Protein AF-A0A965G9Y6-F1 (afdb_monomer)

Foldseek 3Di:
DLQFFFDADVQGPPDDDPPPPWADFDKDAAPDDPPDPPPRIDTPDDDPGDHDLSRLCNRGVRQWFKKKFKAALLLVQVLCLLQPQCVVVPLRSNDDDDQKAWEAEPVAHRPRCRTPFIAGPVRHGRDSDRVHMDMDIDTQCLCCCHSNSVRNPHPVRMDTDGGPSVVVVVVLVVCPPPHHDDDDDDNSYHYHD

Solvent-accessible surface area (backbone atoms only — not comparable to full-atom values): 11366 Å² total; per-residue (Å²): 120,72,72,73,59,79,69,48,50,87,65,25,76,88,54,80,69,90,66,78,85,58,48,69,82,45,78,43,85,47,74,95,54,85,80,53,100,62,50,56,47,41,75,77,59,80,75,84,62,64,77,51,72,64,23,47,42,55,18,43,72,69,73,46,26,29,22,37,30,68,37,30,29,36,37,52,54,51,47,50,29,52,18,60,44,43,58,95,70,67,56,59,37,64,73,86,80,75,79,39,29,39,31,34,34,67,78,43,56,64,77,67,67,21,55,76,46,46,21,34,75,90,62,52,70,58,54,84,31,80,90,45,74,44,82,44,78,53,40,43,45,40,29,62,26,42,66,68,31,58,71,47,66,30,61,93,63,41,50,74,60,60,44,37,45,57,55,51,52,53,48,51,56,60,62,34,72,89,44,81,73,81,87,77,89,83,69,44,67,40,82,44,113

Nearest PDB structures (foldseek):
  2z1a-assembly1_A  TM=8.058E-01  e=2.641E-12  Thermus thermophilus HB8
  6xue-assembly1_A  TM=8.780E-01  e=6.352E-11  Homo sapiens
  6s7f-assembly1_A  TM=8.818E-01  e=8.730E-11  Homo sapiens
  6ye2-assembly1_A  TM=8.842E-01  e=2.415E-10  Homo sapiens
  6tw0-assembly1_A  TM=8.535E-01  e=1.126E-10  Homo sapiens

Structure (mmCIF, N/CA/C/O backbone):
data_AF-A0A965G9Y6-F1
#
_entry.id   AF-A0A965G9Y6-F1
#
loop_
_atom_site.group_PDB
_atom_site.id
_atom_site.type_symbol
_atom_site.label_atom_id
_atom_site.label_alt_id
_atom_site.label_comp_id
_atom_site.label_asym_id
_atom_site.label_entity_id
_atom_site.label_seq_id
_atom_site.pdbx_PDB_ins_code
_atom_site.Cartn_x
_atom_site.Cartn_y
_atom_site.Cartn_z
_atom_site.occupancy
_atom_site.B_iso_or_equiv
_atom_site.auth_seq_id
_atom_site.auth_comp_id
_atom_site.auth_asym_id
_atom_site.auth_atom_id
_atom_site.pdbx_PDB_model_num
ATOM 1 N N . THR A 1 1 ? -4.275 15.755 -2.686 1.00 50.19 1 THR A N 1
ATOM 2 C CA . THR A 1 1 ? -3.348 15.476 -3.800 1.00 50.19 1 THR A CA 1
ATOM 3 C C . THR A 1 1 ? -2.815 14.074 -3.611 1.00 50.19 1 THR A C 1
ATOM 5 O O . THR A 1 1 ? -2.142 13.847 -2.618 1.00 50.19 1 THR A O 1
ATOM 8 N N . ASN A 1 2 ? -3.138 13.138 -4.512 1.00 61.91 2 ASN A N 1
ATOM 9 C CA . ASN A 1 2 ? -2.468 11.833 -4.539 1.00 61.91 2 ASN A CA 1
ATOM 10 C C . ASN A 1 2 ? -1.032 12.101 -4.984 1.00 61.91 2 ASN A C 1
ATOM 12 O O . ASN A 1 2 ? -0.830 12.495 -6.137 1.00 61.91 2 ASN A O 1
ATOM 16 N N . GLY A 1 3 ? -0.069 11.975 -4.070 1.00 64.81 3 GLY A N 1
ATOM 17 C CA . GLY A 1 3 ? 1.328 12.396 -4.250 1.00 64.81 3 GLY A CA 1
ATOM 18 C C . GLY A 1 3 ? 2.362 11.286 -4.068 1.00 64.81 3 GLY A C 1
ATOM 19 O O . GLY A 1 3 ? 3.488 11.463 -4.504 1.00 64.81 3 GLY A O 1
ATOM 20 N N . GLY A 1 4 ? 1.987 10.134 -3.502 1.00 70.31 4 GLY A N 1
ATOM 21 C CA . GLY A 1 4 ? 2.936 9.045 -3.245 1.00 70.31 4 GLY A CA 1
ATOM 22 C C . GLY A 1 4 ? 2.454 7.643 -3.599 1.00 70.31 4 GLY A C 1
ATOM 23 O O . GLY A 1 4 ? 3.152 6.678 -3.298 1.00 70.31 4 GLY A O 1
ATOM 24 N N . GLY A 1 5 ? 1.289 7.522 -4.241 1.00 77.62 5 GLY A N 1
ATOM 25 C CA . GLY A 1 5 ? 0.756 6.244 -4.707 1.00 77.62 5 GLY A CA 1
ATOM 26 C C . GLY A 1 5 ? 1.286 5.800 -6.075 1.00 77.62 5 GLY A C 1
ATOM 27 O O . GLY A 1 5 ? 1.839 6.592 -6.841 1.00 77.62 5 GLY A O 1
ATOM 28 N N . ILE A 1 6 ? 1.038 4.528 -6.387 1.00 84.50 6 ILE A N 1
ATOM 29 C CA . ILE A 1 6 ? 1.276 3.865 -7.681 1.00 84.50 6 ILE A CA 1
ATOM 30 C C . ILE A 1 6 ? 0.569 4.628 -8.818 1.00 84.50 6 ILE A C 1
ATOM 32 O O . ILE A 1 6 ? -0.601 4.993 -8.673 1.00 84.50 6 ILE A O 1
ATOM 36 N N . ARG A 1 7 ? 1.258 4.870 -9.947 1.00 85.75 7 ARG A N 1
ATOM 37 C CA . ARG A 1 7 ? 0.711 5.660 -11.080 1.00 85.75 7 ARG A CA 1
ATOM 38 C C . ARG A 1 7 ? 0.403 4.897 -12.342 1.00 85.75 7 ARG A C 1
ATOM 40 O O . ARG A 1 7 ? -0.352 5.399 -13.171 1.00 85.75 7 ARG A O 1
ATOM 47 N N . ASP A 1 8 ? 0.939 3.700 -12.463 1.00 86.38 8 ASP A N 1
ATOM 48 C CA . ASP A 1 8 ? 0.731 2.867 -13.631 1.00 86.38 8 ASP A CA 1
ATOM 49 C C . ASP A 1 8 ? 0.682 1.394 -13.216 1.00 86.38 8 ASP A C 1
ATOM 51 O O . ASP A 1 8 ? 0.937 1.035 -12.064 1.00 86.38 8 ASP A O 1
ATOM 55 N N . MET A 1 9 ? 0.321 0.546 -14.166 1.00 84.69 9 MET A N 1
ATOM 56 C CA . MET A 1 9 ? 0.442 -0.899 -14.068 1.00 84.69 9 MET A CA 1
ATOM 57 C C . MET A 1 9 ? 1.911 -1.325 -14.159 1.00 84.69 9 MET A C 1
ATOM 59 O O . MET A 1 9 ? 2.775 -0.535 -14.519 1.00 84.69 9 MET A O 1
ATOM 63 N N . LEU A 1 10 ? 2.206 -2.588 -13.861 1.00 86.69 10 LEU A N 1
ATOM 64 C CA . LEU A 1 10 ? 3.545 -3.151 -14.027 1.00 86.69 10 LEU A CA 1
ATOM 65 C C . LEU A 1 10 ? 3.465 -4.419 -14.897 1.00 86.69 10 LEU A C 1
ATOM 67 O O . LEU A 1 10 ? 2.788 -5.364 -14.485 1.00 86.69 10 LEU A O 1
ATOM 71 N N . PRO A 1 11 ? 4.130 -4.489 -16.072 1.00 90.50 11 PRO A N 1
ATOM 72 C CA . PRO A 1 11 ? 4.870 -3.420 -16.765 1.00 90.50 11 PRO A CA 1
ATOM 73 C C . PRO A 1 11 ? 4.030 -2.168 -17.082 1.00 90.50 11 PRO A C 1
ATOM 75 O O . PRO A 1 11 ? 2.818 -2.273 -17.266 1.00 90.50 11 PRO A O 1
ATOM 78 N N . ALA A 1 12 ? 4.670 -0.996 -17.164 1.00 91.06 12 ALA A N 1
ATOM 79 C CA . ALA A 1 12 ? 3.989 0.294 -17.287 1.00 91.06 12 ALA A CA 1
ATOM 80 C C . ALA A 1 12 ? 3.255 0.435 -18.620 1.00 91.06 12 ALA A C 1
ATOM 82 O O . ALA A 1 12 ? 3.827 0.254 -19.695 1.00 91.06 12 ALA A O 1
ATOM 83 N N . LYS A 1 13 ? 1.967 0.779 -18.562 1.00 88.12 13 LYS A N 1
ATOM 84 C CA . LYS A 1 13 ? 1.139 0.958 -19.756 1.00 88.12 13 LYS A CA 1
ATOM 85 C C . LYS A 1 13 ? 1.542 2.210 -20.534 1.00 88.12 13 LYS A C 1
ATOM 87 O O . LYS A 1 13 ? 1.456 2.216 -21.758 1.00 88.12 13 LYS A O 1
ATOM 92 N N . THR A 1 14 ? 1.928 3.272 -19.833 1.00 89.44 14 THR A N 1
ATOM 93 C CA . THR A 1 14 ? 2.241 4.580 -20.426 1.00 89.44 14 THR A CA 1
ATOM 94 C C . THR A 1 14 ? 3.707 4.729 -20.826 1.00 89.44 14 THR A C 1
ATOM 96 O O . THR A 1 14 ? 4.056 5.681 -21.522 1.00 89.44 14 THR A O 1
ATOM 99 N N . PHE A 1 15 ? 4.559 3.772 -20.447 1.00 92.12 15 PHE A N 1
ATOM 100 C CA . PHE A 1 15 ? 5.961 3.743 -20.840 1.00 92.12 15 PHE A CA 1
ATOM 101 C C . PHE A 1 15 ? 6.158 3.012 -22.173 1.00 92.12 15 PHE A C 1
ATOM 103 O O . PHE A 1 15 ? 5.733 1.864 -22.337 1.00 92.12 15 PHE A O 1
ATOM 110 N N . VAL A 1 16 ? 6.862 3.659 -23.105 1.00 91.19 16 VAL A N 1
ATOM 111 C CA . VAL A 1 16 ? 7.236 3.079 -24.401 1.00 91.19 16 VAL A CA 1
ATOM 112 C C . VAL A 1 16 ? 8.746 2.805 -24.407 1.00 91.19 16 VAL A C 1
ATOM 114 O O . VAL A 1 16 ? 9.532 3.752 -24.466 1.00 91.19 16 VAL A O 1
ATOM 117 N N . PRO A 1 17 ? 9.179 1.533 -24.336 1.00 90.94 17 PRO A N 1
ATOM 118 C CA . PRO A 1 17 ? 10.592 1.182 -24.416 1.00 90.94 17 PRO A CA 1
ATOM 119 C C . PRO A 1 17 ? 11.136 1.456 -25.824 1.00 90.94 17 PRO A C 1
ATOM 121 O O . PRO A 1 17 ? 10.454 1.235 -26.822 1.00 90.94 17 PRO A O 1
ATOM 124 N N . THR A 1 18 ? 12.397 1.877 -25.916 1.00 92.44 18 THR A N 1
ATOM 125 C CA . THR A 1 18 ? 13.079 2.083 -27.207 1.00 92.44 18 THR A CA 1
ATOM 126 C C . THR A 1 18 ? 13.342 0.771 -27.944 1.00 92.44 18 THR A C 1
ATOM 128 O O . THR A 1 18 ? 13.309 0.729 -29.172 1.00 92.44 18 THR A O 1
ATOM 131 N N . ASN A 1 19 ? 13.579 -0.318 -27.208 1.00 91.31 19 ASN A N 1
ATOM 132 C CA . ASN A 1 19 ? 13.685 -1.654 -27.780 1.00 91.31 19 ASN A CA 1
ATOM 133 C C . ASN A 1 19 ? 12.283 -2.236 -28.022 1.00 91.31 19 ASN A C 1
ATOM 135 O O . ASN A 1 19 ? 11.657 -2.765 -27.104 1.00 91.31 19 ASN A O 1
ATOM 139 N N . ALA A 1 20 ? 11.817 -2.163 -29.268 1.00 87.62 20 ALA A N 1
ATOM 140 C CA . ALA A 1 20 ? 10.513 -2.681 -29.680 1.00 87.62 20 ALA A CA 1
ATOM 141 C C . ALA A 1 20 ? 10.427 -4.221 -29.708 1.00 87.62 20 ALA A C 1
ATOM 143 O O . ALA A 1 20 ? 9.332 -4.764 -29.822 1.00 87.62 20 ALA A O 1
ATOM 144 N N . SER A 1 21 ? 11.553 -4.932 -29.589 1.00 91.06 21 SER A N 1
ATOM 145 C CA . SER A 1 21 ? 11.595 -6.399 -29.633 1.00 91.06 21 SER A CA 1
ATOM 146 C C . SER A 1 21 ? 11.260 -7.062 -28.293 1.00 91.06 21 SER A C 1
ATOM 148 O O . SER A 1 21 ? 11.224 -8.290 -28.216 1.00 91.06 21 SER A O 1
ATOM 150 N N . ILE A 1 22 ? 11.059 -6.289 -27.221 1.00 91.69 22 ILE A N 1
ATOM 151 C CA . ILE A 1 22 ? 10.747 -6.851 -25.903 1.00 91.69 22 ILE A CA 1
ATOM 152 C C . ILE A 1 22 ? 9.275 -7.268 -25.803 1.00 91.69 22 ILE A C 1
ATOM 154 O O . ILE A 1 22 ? 8.390 -6.620 -26.359 1.00 91.69 22 ILE A O 1
ATOM 158 N N . VAL A 1 23 ? 8.995 -8.334 -25.049 1.00 91.19 23 VAL A N 1
ATOM 159 C CA . VAL A 1 23 ? 7.626 -8.843 -24.880 1.00 91.19 23 VAL A CA 1
ATOM 160 C C . VAL A 1 23 ? 6.871 -7.959 -23.888 1.00 91.19 23 VAL A C 1
ATOM 162 O O . VAL A 1 23 ? 7.283 -7.810 -22.735 1.00 91.19 23 VAL A O 1
ATOM 165 N N . ARG A 1 24 ? 5.750 -7.374 -24.324 1.00 89.94 24 ARG A N 1
ATOM 166 C CA . ARG A 1 24 ? 4.945 -6.416 -23.549 1.00 89.94 24 ARG A CA 1
ATOM 167 C C . ARG A 1 24 ? 3.505 -6.897 -23.355 1.00 89.94 24 ARG A C 1
ATOM 169 O O . ARG A 1 24 ? 2.994 -7.620 -24.209 1.00 89.94 24 ARG A O 1
ATOM 176 N N . PRO A 1 25 ? 2.822 -6.471 -22.277 1.00 88.19 25 PRO A N 1
ATOM 177 C CA . PRO A 1 25 ? 1.399 -6.728 -22.120 1.00 88.19 25 PRO A CA 1
ATOM 178 C C . PRO A 1 25 ? 0.577 -5.932 -23.138 1.00 88.19 25 PRO A C 1
ATOM 180 O O . PRO A 1 25 ? 0.823 -4.745 -23.357 1.00 88.19 25 PRO A O 1
ATOM 183 N N . SER A 1 26 ? -0.460 -6.564 -23.686 1.00 85.38 26 SER A N 1
ATOM 184 C CA . SER A 1 26 ? -1.557 -5.860 -24.350 1.00 85.38 26 SER A CA 1
ATOM 185 C C . SER A 1 26 ? -2.604 -5.449 -23.310 1.00 85.38 26 SER A C 1
ATOM 187 O O . SER A 1 26 ? -3.133 -6.296 -22.585 1.00 85.38 26 SER A O 1
ATOM 189 N N . TRP A 1 27 ? -2.907 -4.151 -23.230 1.00 79.38 27 TRP A N 1
ATOM 190 C CA . TRP A 1 27 ? -3.835 -3.578 -22.249 1.00 79.38 27 TRP A CA 1
ATOM 191 C C . TRP A 1 27 ? -5.180 -3.223 -22.886 1.00 79.38 27 TRP A C 1
ATOM 193 O O . TRP A 1 27 ? -5.229 -2.457 -23.845 1.00 79.38 27 TRP A O 1
ATOM 203 N N . SER A 1 28 ? -6.281 -3.695 -22.296 1.00 74.00 28 SER A N 1
ATOM 204 C CA . SER A 1 28 ? -7.644 -3.250 -22.626 1.00 74.00 28 SER A CA 1
ATOM 205 C C . SER A 1 28 ? -8.246 -2.423 -21.487 1.00 74.00 28 SER A C 1
ATOM 207 O O . SER A 1 28 ? -8.009 -2.735 -20.314 1.00 74.00 28 SER A O 1
ATOM 209 N N . SER A 1 29 ? -9.060 -1.411 -21.808 1.00 66.00 29 SER A N 1
ATOM 210 C CA . SER A 1 29 ? -9.884 -0.706 -20.815 1.00 66.00 29 SER A CA 1
ATOM 211 C C . SER A 1 29 ? -10.939 -1.645 -20.235 1.00 66.00 29 SER A C 1
ATOM 213 O O . SER A 1 29 ? -11.721 -2.215 -20.996 1.00 66.00 29 SER A O 1
ATOM 215 N N . LEU A 1 30 ? -10.991 -1.786 -18.908 1.00 58.91 30 LEU A N 1
ATOM 216 C CA . LEU A 1 30 ? -12.152 -2.370 -18.239 1.00 58.91 30 LEU A CA 1
ATOM 217 C C . LEU A 1 30 ? -13.217 -1.290 -18.024 1.00 58.91 30 LEU A C 1
ATOM 219 O O . LEU A 1 30 ? -12.910 -0.122 -17.786 1.00 58.91 30 LEU A O 1
ATOM 223 N N . GLN A 1 31 ? -14.482 -1.692 -18.107 1.00 47.47 31 GLN A N 1
ATOM 224 C CA . GLN A 1 31 ? -15.618 -0.827 -17.811 1.00 47.47 31 GLN A CA 1
ATOM 225 C C . GLN A 1 31 ? -15.682 -0.487 -16.310 1.00 47.47 31 GLN A C 1
ATOM 227 O O . GLN A 1 31 ? -15.226 -1.258 -15.468 1.00 47.47 31 GLN A O 1
ATOM 232 N N . SER A 1 32 ? -16.237 0.690 -16.003 1.00 43.22 32 SER A N 1
ATOM 233 C CA . SER A 1 32 ? -16.268 1.350 -14.689 1.00 43.22 32 SER A CA 1
ATOM 234 C C . SER A 1 32 ? -16.501 0.416 -13.489 1.00 43.22 32 SER A C 1
ATOM 236 O O . SER A 1 32 ? -17.610 -0.069 -13.277 1.00 43.22 32 SER A O 1
ATOM 238 N N . GLY A 1 33 ? -15.471 0.251 -12.650 1.00 52.59 33 GLY A N 1
ATOM 239 C CA . GLY A 1 33 ? -15.582 -0.325 -11.308 1.00 52.59 33 GLY A CA 1
ATOM 240 C C . GLY A 1 33 ? -14.298 -0.999 -10.808 1.00 52.59 33 GLY A C 1
ATOM 241 O O . GLY A 1 33 ? -13.617 -1.700 -11.547 1.00 52.59 33 GLY A O 1
ATOM 242 N N . TYR A 1 34 ? -13.992 -0.841 -9.515 1.00 51.59 34 TYR A N 1
ATOM 243 C CA . TYR A 1 34 ? -13.078 -1.727 -8.776 1.00 51.59 34 TYR A CA 1
ATOM 244 C C . TYR A 1 34 ? -13.798 -3.064 -8.519 1.00 51.59 34 TYR A C 1
ATOM 246 O O . TYR A 1 34 ? -14.269 -3.331 -7.413 1.00 51.59 34 TYR A O 1
ATOM 254 N N . THR A 1 35 ? -14.005 -3.859 -9.568 1.00 46.25 35 THR A N 1
ATOM 255 C CA . THR A 1 35 ? -14.696 -5.163 -9.489 1.00 46.25 35 THR A CA 1
ATOM 256 C C . THR A 1 35 ? -13.723 -6.337 -9.436 1.00 46.25 35 THR A C 1
ATOM 258 O O . THR A 1 35 ? -14.120 -7.457 -9.140 1.00 46.25 35 THR A O 1
ATOM 261 N N . THR A 1 36 ? -12.435 -6.084 -9.672 1.00 44.56 36 THR A N 1
ATOM 262 C CA . THR A 1 36 ? -11.353 -7.064 -9.565 1.00 44.56 36 THR A CA 1
ATOM 263 C C . THR A 1 36 ? -10.106 -6.390 -8.999 1.00 44.56 36 THR A C 1
ATOM 265 O O . THR A 1 36 ? -9.920 -5.177 -9.110 1.00 44.56 36 THR A O 1
ATOM 268 N N . SER A 1 37 ? -9.219 -7.184 -8.413 1.00 50.09 37 SER A N 1
ATOM 269 C CA . SER A 1 37 ? -7.896 -6.781 -7.922 1.00 50.09 37 SER A CA 1
ATOM 270 C C . SER A 1 37 ? -6.967 -6.165 -8.985 1.00 50.09 37 SER A C 1
ATOM 272 O O . SER A 1 37 ? -5.875 -5.723 -8.646 1.00 50.09 37 SER A O 1
ATOM 274 N N . SER A 1 38 ? -7.379 -6.124 -10.256 1.00 50.56 38 SER A N 1
ATOM 275 C CA . SER A 1 38 ? -6.629 -5.561 -11.389 1.00 50.56 38 SER A CA 1
ATOM 276 C C . SER A 1 38 ? -6.897 -4.072 -11.678 1.00 50.56 38 SER A C 1
ATOM 278 O O . SER A 1 38 ? -6.238 -3.494 -12.538 1.00 50.56 38 SER A O 1
ATOM 280 N N . GLY A 1 39 ? -7.817 -3.410 -10.963 1.00 59.88 39 GLY A N 1
ATOM 281 C CA . GLY A 1 39 ? -8.142 -1.996 -11.219 1.00 59.88 39 GLY A CA 1
ATOM 282 C C . GLY A 1 39 ? -8.841 -1.772 -12.577 1.00 59.88 39 GLY A C 1
ATOM 283 O O . GLY A 1 39 ? -9.373 -2.720 -13.150 1.00 59.88 39 GLY A O 1
ATOM 284 N N . PRO A 1 40 ? -8.878 -0.534 -13.116 1.00 62.00 40 PRO A N 1
ATOM 285 C CA . PRO A 1 40 ? -9.620 -0.206 -14.345 1.00 62.00 40 PRO A CA 1
ATOM 286 C C . PRO A 1 40 ? -8.987 -0.745 -15.644 1.00 62.00 40 PRO A C 1
ATOM 288 O O . PRO A 1 40 ? -9.492 -0.479 -16.735 1.00 62.00 40 PRO A O 1
ATOM 291 N N . TRP A 1 41 ? -7.882 -1.492 -15.564 1.00 64.25 41 TRP A N 1
ATOM 292 C CA . TRP A 1 41 ? -7.165 -2.018 -16.726 1.00 64.25 41 TRP A CA 1
ATOM 293 C C . TRP A 1 41 ? -6.975 -3.530 -16.604 1.00 64.25 41 TRP A C 1
ATOM 295 O O . TRP A 1 41 ? -6.609 -4.035 -15.547 1.00 64.25 41 TRP A O 1
ATOM 305 N N . LYS A 1 42 ? -7.204 -4.257 -17.705 1.00 73.19 42 LYS A N 1
ATOM 306 C CA . LYS A 1 42 ? -6.992 -5.711 -17.792 1.00 73.19 42 LYS A CA 1
ATOM 307 C C . LYS A 1 42 ? -5.919 -6.030 -18.820 1.00 73.19 42 LYS A C 1
ATOM 309 O O . LYS A 1 42 ? -5.963 -5.519 -19.940 1.00 73.19 42 LYS A O 1
ATOM 314 N N . VAL A 1 43 ? -5.002 -6.921 -18.448 1.00 76.19 43 VAL A N 1
ATOM 315 C CA . VAL A 1 43 ? -4.064 -7.549 -19.384 1.00 76.19 43 VAL A CA 1
ATOM 316 C C . VAL A 1 43 ? -4.817 -8.581 -20.232 1.00 76.19 43 VAL A C 1
ATOM 318 O O . VAL A 1 43 ? -5.569 -9.406 -19.699 1.00 76.19 43 VAL A O 1
ATOM 321 N N . THR A 1 44 ? -4.641 -8.535 -21.553 1.00 75.62 44 THR A N 1
ATOM 322 C CA . THR A 1 44 ? -5.295 -9.457 -22.502 1.00 75.62 44 THR A CA 1
ATOM 323 C C . THR A 1 44 ? -4.369 -10.514 -23.092 1.00 75.62 44 THR A C 1
ATOM 325 O O . THR A 1 44 ? -4.856 -11.443 -23.727 1.00 75.62 44 THR A O 1
ATOM 328 N N . SER A 1 45 ? -3.061 -10.412 -22.865 1.00 79.94 45 SER A N 1
ATOM 329 C CA . SER A 1 45 ? -2.068 -11.424 -23.240 1.00 79.94 45 SER A CA 1
ATOM 330 C C . SER A 1 45 ? -1.528 -12.165 -22.006 1.00 79.94 45 SER A C 1
ATOM 332 O O . SER A 1 45 ? -1.747 -11.742 -20.867 1.00 79.94 45 SER A O 1
ATOM 334 N N . SER A 1 46 ? -0.799 -13.262 -22.205 1.00 77.38 46 SER A N 1
ATOM 335 C CA . SER A 1 46 ? -0.027 -13.937 -21.150 1.00 77.38 46 SER A CA 1
ATOM 336 C C . SER A 1 46 ? 1.471 -13.665 -21.315 1.00 77.38 46 SER A C 1
ATOM 338 O O . SER A 1 46 ? 1.948 -13.505 -22.436 1.00 77.38 46 SER A O 1
ATOM 340 N N . GLY A 1 47 ? 2.197 -13.596 -20.196 1.00 82.88 47 GLY A N 1
ATOM 341 C CA . GLY A 1 47 ? 3.650 -13.404 -20.170 1.00 82.88 47 GLY A CA 1
ATOM 342 C C . GLY A 1 47 ? 4.456 -14.681 -20.483 1.00 82.88 47 GLY A C 1
ATOM 343 O O . GLY A 1 47 ? 3.882 -15.660 -20.964 1.00 82.88 47 GLY A O 1
ATOM 344 N N . PRO A 1 48 ? 5.770 -14.698 -20.178 1.00 89.44 48 PRO A N 1
ATOM 345 C CA . PRO A 1 48 ? 6.488 -13.705 -19.374 1.00 89.44 48 PRO A CA 1
ATOM 346 C C . PRO A 1 48 ? 6.696 -12.375 -20.106 1.00 89.44 48 PRO A C 1
ATOM 348 O O . PRO A 1 48 ? 6.943 -12.340 -21.307 1.00 89.44 48 PRO A O 1
ATOM 351 N N . TYR A 1 49 ? 6.596 -11.274 -19.362 1.00 91.44 49 TYR A N 1
ATOM 352 C CA . TYR A 1 49 ? 6.828 -9.927 -19.883 1.00 91.44 49 TYR A CA 1
ATOM 353 C C . TYR A 1 49 ? 8.215 -9.428 -19.515 1.00 91.44 49 TYR A C 1
ATOM 355 O O . TYR A 1 49 ? 8.722 -9.717 -18.432 1.00 91.44 49 TYR A O 1
ATOM 363 N N . THR A 1 50 ? 8.800 -8.619 -20.392 1.00 92.50 50 THR A N 1
ATOM 364 C CA . THR A 1 5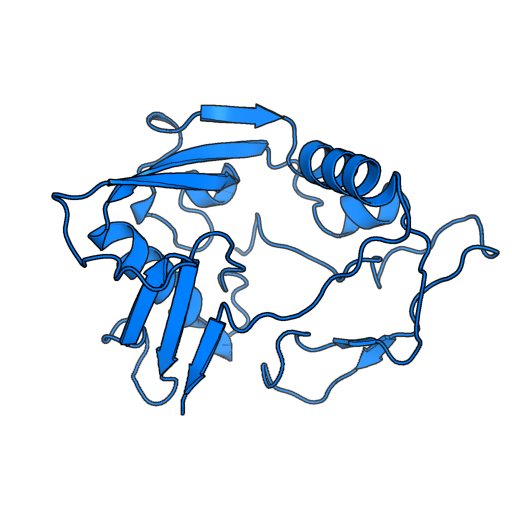0 ? 10.046 -7.920 -20.099 1.00 92.50 50 THR A CA 1
ATOM 365 C C . THR A 1 50 ? 9.750 -6.638 -19.330 1.00 92.50 50 THR A C 1
ATOM 367 O O . THR A 1 50 ? 9.020 -5.760 -19.804 1.00 92.50 50 THR A O 1
ATOM 370 N N . LEU A 1 51 ? 10.352 -6.533 -18.148 1.00 93.06 51 LEU A N 1
ATOM 371 C CA . LEU A 1 51 ? 10.377 -5.320 -17.341 1.00 93.06 51 LEU A CA 1
ATOM 372 C C . LEU A 1 51 ? 11.661 -4.541 -17.601 1.00 93.06 51 LEU A C 1
ATOM 374 O O . LEU A 1 51 ? 12.746 -5.109 -17.701 1.00 93.06 51 LEU A O 1
ATOM 378 N N . THR A 1 52 ? 11.525 -3.226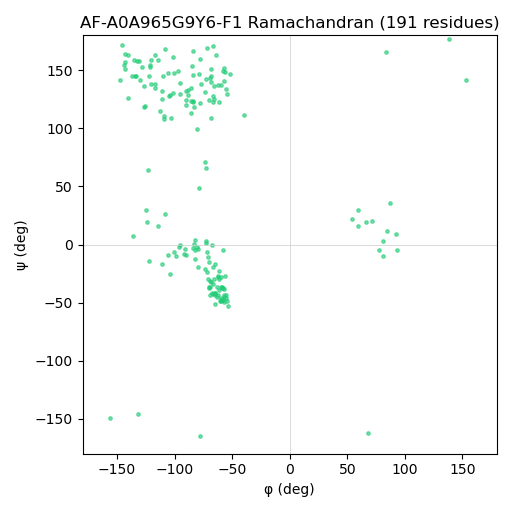 -17.684 1.00 93.81 52 THR A N 1
ATOM 379 C CA . THR A 1 52 ? 12.630 -2.280 -17.817 1.00 93.81 52 THR A CA 1
ATOM 380 C C . THR A 1 52 ? 12.675 -1.352 -16.606 1.00 93.81 52 THR A C 1
ATOM 382 O O . THR A 1 52 ? 11.687 -1.193 -15.890 1.00 93.81 52 THR A O 1
ATOM 385 N N . VAL A 1 53 ? 13.806 -0.674 -16.396 1.00 93.19 53 VAL A N 1
ATOM 386 C CA . VAL A 1 53 ? 13.913 0.368 -15.356 1.00 93.19 53 VAL A CA 1
ATOM 387 C C . VAL A 1 53 ? 12.882 1.482 -15.580 1.00 93.19 53 VAL A C 1
ATOM 389 O O . VAL A 1 53 ? 12.274 1.967 -14.631 1.00 93.19 53 VAL A O 1
ATOM 392 N N . GLY A 1 54 ? 12.621 1.834 -16.845 1.00 94.06 54 GLY A N 1
ATOM 393 C CA . GLY A 1 54 ? 11.603 2.819 -17.211 1.00 94.06 54 GLY A CA 1
ATOM 394 C C . GLY A 1 54 ? 10.187 2.421 -16.791 1.00 94.06 54 GLY A C 1
ATOM 395 O O . GLY A 1 54 ? 9.395 3.296 -16.445 1.00 94.06 54 GLY A O 1
ATOM 396 N N . ASP A 1 55 ? 9.878 1.121 -16.726 1.00 94.88 55 ASP A N 1
ATOM 397 C CA . ASP A 1 55 ? 8.600 0.649 -16.189 1.00 94.88 55 ASP A CA 1
ATOM 398 C C . ASP A 1 55 ? 8.466 0.969 -14.701 1.00 94.88 55 ASP A C 1
ATOM 400 O O . ASP A 1 55 ? 7.481 1.578 -14.290 1.00 94.88 55 ASP A O 1
ATOM 404 N N . VAL A 1 56 ? 9.467 0.606 -13.894 1.00 94.38 56 VAL A N 1
ATOM 405 C CA . VAL A 1 56 ? 9.425 0.823 -12.439 1.00 94.38 56 VAL A CA 1
ATOM 406 C C . VAL A 1 56 ? 9.411 2.322 -12.117 1.00 94.38 56 VAL A C 1
ATOM 408 O O . VAL A 1 56 ? 8.609 2.763 -11.294 1.00 94.38 56 VAL A O 1
ATOM 411 N N . ALA A 1 57 ? 10.212 3.121 -12.829 1.00 93.69 57 ALA A N 1
ATOM 412 C CA . ALA A 1 57 ? 10.234 4.575 -12.684 1.00 93.69 57 ALA A CA 1
ATOM 413 C C . ALA A 1 57 ? 8.894 5.235 -13.064 1.00 93.69 57 ALA A C 1
ATOM 415 O O . ALA A 1 57 ? 8.467 6.182 -12.408 1.00 93.69 57 ALA A O 1
ATOM 416 N N . THR A 1 58 ? 8.197 4.717 -14.082 1.00 93.69 58 THR A N 1
ATOM 417 C CA . THR A 1 58 ? 6.863 5.209 -14.474 1.00 93.69 58 THR A CA 1
ATOM 418 C C . THR A 1 58 ? 5.802 4.859 -13.427 1.00 93.69 58 THR A C 1
ATOM 420 O O . THR A 1 58 ? 4.910 5.660 -13.147 1.00 93.69 58 THR A O 1
ATOM 423 N N . VAL A 1 59 ? 5.911 3.684 -12.800 1.00 91.94 59 VAL A N 1
ATOM 424 C CA . VAL A 1 59 ? 5.011 3.249 -11.720 1.00 91.94 59 VAL A CA 1
ATOM 425 C C . VAL A 1 59 ? 5.227 4.062 -10.438 1.00 91.94 59 VAL A C 1
ATOM 427 O O . VAL A 1 59 ? 4.248 4.388 -9.758 1.00 91.94 59 VAL A O 1
ATOM 430 N N . LEU A 1 60 ? 6.481 4.412 -10.121 1.00 93.44 60 LEU A N 1
ATOM 431 C CA . LEU A 1 60 ? 6.905 5.092 -8.889 1.00 93.44 60 LEU A CA 1
ATOM 432 C C . LEU A 1 60 ? 7.656 6.419 -9.162 1.00 93.44 60 LEU A C 1
ATOM 434 O O . LEU A 1 60 ? 8.823 6.555 -8.792 1.00 93.44 60 LEU A O 1
ATOM 438 N N . PRO A 1 61 ? 7.007 7.441 -9.751 1.00 92.50 61 PRO A N 1
ATOM 439 C CA . PRO A 1 61 ? 7.708 8.600 -10.315 1.00 92.50 61 PRO A CA 1
ATOM 440 C C . PRO A 1 61 ? 8.086 9.699 -9.303 1.00 92.50 61 PRO A C 1
ATOM 442 O O . PRO A 1 61 ? 8.624 10.729 -9.696 1.00 92.50 61 PRO A O 1
ATOM 445 N N . PHE A 1 62 ? 7.778 9.536 -8.011 1.00 91.44 62 PHE A N 1
ATOM 446 C CA . PHE A 1 62 ? 7.858 10.632 -7.026 1.00 91.44 62 PHE A CA 1
ATOM 447 C C . PHE A 1 62 ? 9.190 10.750 -6.292 1.00 91.44 62 PHE A C 1
ATOM 449 O O . PHE A 1 62 ? 9.381 11.703 -5.545 1.00 91.44 62 PHE A O 1
ATOM 456 N N . GLY A 1 63 ? 10.096 9.784 -6.458 1.00 92.12 63 GLY A N 1
ATOM 457 C CA . GLY A 1 63 ? 11.342 9.759 -5.688 1.00 92.12 63 GLY A CA 1
ATOM 458 C C . GLY A 1 63 ? 11.143 9.523 -4.184 1.00 92.12 63 GLY A C 1
ATOM 459 O O . GLY A 1 63 ? 12.044 9.819 -3.406 1.00 92.12 63 GLY A O 1
ATOM 460 N N . ASN A 1 64 ? 9.987 8.985 -3.776 1.00 94.94 64 ASN A N 1
ATOM 461 C CA . ASN A 1 64 ? 9.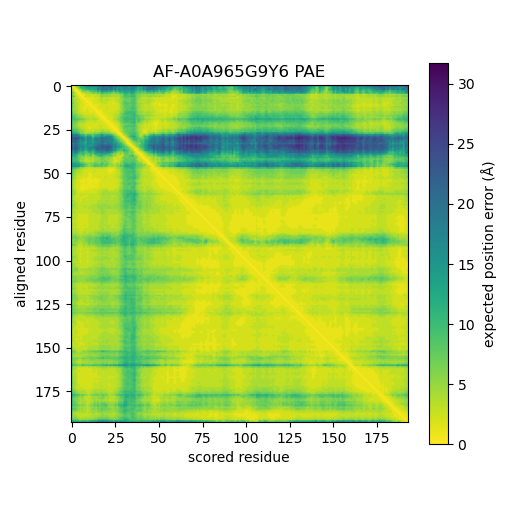717 8.592 -2.390 1.00 94.94 64 ASN A CA 1
ATOM 462 C C . ASN A 1 64 ? 10.771 7.604 -1.885 1.00 94.94 64 ASN A C 1
ATOM 464 O O . ASN A 1 64 ? 11.245 6.755 -2.644 1.00 94.94 64 ASN A O 1
ATOM 468 N N . THR A 1 65 ? 11.063 7.641 -0.592 1.00 96.25 65 THR A N 1
ATOM 469 C CA . THR A 1 65 ? 11.900 6.638 0.078 1.00 96.25 65 THR A CA 1
ATOM 470 C C . THR A 1 65 ? 11.054 5.578 0.772 1.00 96.25 65 THR A C 1
ATOM 472 O O . THR A 1 65 ? 9.940 5.838 1.237 1.00 96.25 65 THR A O 1
ATOM 475 N N . ALA A 1 66 ? 11.577 4.352 0.850 1.00 96.38 66 ALA A N 1
ATOM 476 C CA . ALA A 1 66 ? 10.984 3.328 1.699 1.00 96.38 66 ALA A CA 1
ATOM 477 C C . ALA A 1 66 ? 11.127 3.742 3.171 1.00 96.38 66 ALA A C 1
ATOM 479 O O . ALA A 1 66 ? 12.192 4.190 3.597 1.00 96.38 66 ALA A O 1
ATOM 480 N N . ALA A 1 67 ? 10.069 3.575 3.959 1.00 96.56 67 ALA A N 1
ATOM 481 C CA . ALA A 1 67 ? 10.030 3.994 5.351 1.00 96.56 67 ALA A CA 1
ATOM 482 C C . ALA A 1 67 ? 9.456 2.900 6.251 1.00 96.56 67 ALA A C 1
ATOM 484 O O . ALA A 1 67 ? 8.528 2.184 5.874 1.00 96.56 67 ALA A O 1
ATOM 485 N N . THR A 1 68 ? 9.981 2.800 7.470 1.00 97.56 68 THR A N 1
ATOM 486 C CA . THR A 1 68 ? 9.406 1.963 8.529 1.00 97.56 68 THR A CA 1
ATOM 487 C C . THR A 1 68 ? 9.042 2.796 9.747 1.00 97.56 68 THR A C 1
ATOM 489 O O . THR A 1 68 ? 9.836 3.643 10.153 1.00 97.56 68 THR A O 1
ATOM 492 N N . THR A 1 69 ? 7.890 2.531 10.359 1.00 97.38 69 THR A N 1
ATOM 493 C CA . THR A 1 69 ? 7.437 3.178 11.602 1.00 97.38 69 THR A CA 1
ATOM 494 C C . THR A 1 69 ? 6.753 2.163 12.519 1.00 97.38 69 THR A C 1
ATOM 496 O O . THR A 1 69 ? 6.358 1.082 12.076 1.00 97.38 69 THR A O 1
ATOM 499 N N . THR A 1 70 ? 6.608 2.496 13.798 1.00 97.56 70 THR A N 1
ATOM 500 C CA . THR A 1 70 ? 5.790 1.718 14.737 1.00 97.56 70 THR A CA 1
ATOM 501 C C . THR A 1 70 ? 4.350 2.218 14.683 1.00 97.56 70 THR A C 1
ATOM 503 O O . THR A 1 70 ? 4.114 3.421 14.752 1.00 97.56 70 THR A O 1
ATOM 506 N N . ILE A 1 71 ? 3.391 1.299 14.596 1.00 98.00 71 ILE A N 1
ATOM 507 C CA . ILE A 1 71 ? 1.958 1.600 14.525 1.00 98.00 71 ILE A CA 1
ATOM 508 C C . ILE A 1 71 ? 1.189 0.773 15.558 1.00 98.00 71 ILE A C 1
ATOM 510 O O . ILE A 1 71 ? 1.527 -0.386 15.794 1.00 98.00 71 ILE A O 1
ATOM 514 N N . THR A 1 72 ? 0.169 1.347 16.197 1.00 98.50 72 THR A N 1
ATOM 515 C CA . THR A 1 72 ? -0.698 0.574 17.098 1.00 98.50 72 THR A CA 1
ATOM 516 C C . THR A 1 72 ? -1.711 -0.259 16.314 1.00 98.50 72 THR A C 1
ATOM 518 O O . THR A 1 72 ? -2.032 0.058 15.170 1.00 98.50 72 THR A O 1
ATOM 521 N N . GLY A 1 73 ? -2.270 -1.303 16.927 1.00 98.50 73 GLY A N 1
ATOM 522 C CA . GLY A 1 73 ? -3.389 -2.040 16.339 1.00 98.50 73 GLY A CA 1
ATOM 523 C C . GLY A 1 73 ? -4.564 -1.116 15.999 1.00 98.50 73 GLY A C 1
ATOM 524 O O . GLY A 1 73 ? -5.095 -1.181 14.896 1.00 98.50 73 GLY A O 1
ATOM 525 N N . ALA A 1 74 ? -4.918 -0.181 16.885 1.00 98.56 74 ALA A N 1
ATOM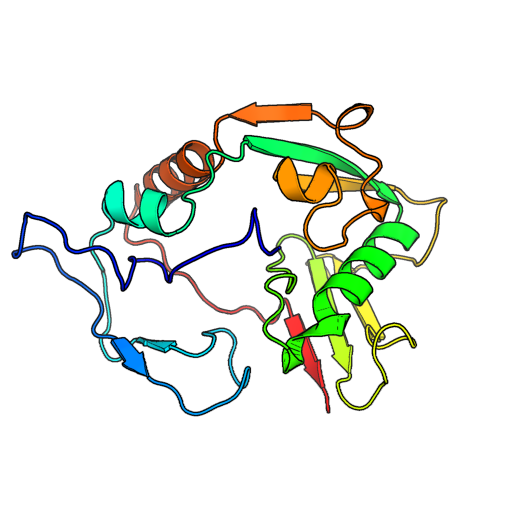 526 C CA . ALA A 1 74 ? -5.950 0.825 16.618 1.00 98.56 74 ALA A CA 1
ATOM 527 C C . ALA A 1 74 ? -5.646 1.676 15.367 1.00 98.56 74 ALA A C 1
ATOM 529 O O . ALA A 1 74 ? -6.526 1.869 14.525 1.00 98.56 74 ALA A O 1
ATOM 530 N N . ASP A 1 75 ? -4.397 2.115 15.201 1.00 98.50 75 ASP A N 1
ATOM 531 C CA . ASP A 1 75 ? -3.978 2.914 14.046 1.00 98.50 75 ASP A CA 1
ATOM 532 C C . ASP A 1 75 ? -3.938 2.098 12.745 1.00 98.50 75 ASP A C 1
ATOM 534 O O . ASP A 1 75 ? -4.217 2.650 11.682 1.00 98.50 75 ASP A O 1
ATOM 538 N N . VAL A 1 76 ? -3.669 0.784 12.798 1.00 98.62 76 VAL A N 1
ATOM 539 C CA . VAL A 1 76 ? -3.809 -0.105 11.626 1.00 98.62 76 VAL A CA 1
ATOM 540 C C . VAL A 1 76 ? -5.246 -0.072 11.109 1.00 98.62 76 VAL A C 1
ATOM 542 O O . VAL A 1 76 ? -5.469 0.117 9.914 1.00 98.62 76 VAL A O 1
ATOM 545 N N . TRP A 1 77 ? -6.236 -0.202 11.995 1.00 98.62 77 TRP A N 1
ATOM 546 C CA . TRP A 1 77 ? -7.644 -0.131 11.597 1.00 98.62 77 TRP A CA 1
ATOM 547 C C . TRP A 1 77 ? -8.022 1.254 11.066 1.00 98.62 77 TRP A C 1
ATOM 549 O O . TRP A 1 77 ? -8.676 1.343 10.028 1.00 98.62 77 TRP A O 1
ATOM 559 N N . ALA A 1 78 ? -7.573 2.329 11.718 1.00 98.38 78 ALA A N 1
ATOM 560 C CA . ALA A 1 78 ? -7.818 3.694 11.253 1.00 98.38 78 ALA A CA 1
ATOM 561 C C . ALA A 1 78 ? -7.205 3.958 9.864 1.00 98.38 78 ALA A C 1
ATOM 563 O O . ALA A 1 78 ? -7.824 4.602 9.016 1.00 98.38 78 ALA A O 1
ATOM 564 N N . ALA A 1 79 ? -6.007 3.430 9.602 1.00 98.06 79 ALA A N 1
ATOM 565 C CA . ALA A 1 79 ? -5.346 3.534 8.306 1.00 98.06 79 ALA A CA 1
ATOM 566 C C . ALA A 1 79 ? -6.121 2.803 7.203 1.00 98.06 79 ALA A C 1
ATOM 568 O O . ALA A 1 79 ? -6.267 3.329 6.097 1.00 98.06 79 ALA A O 1
ATOM 569 N N . LEU A 1 80 ? -6.644 1.610 7.500 1.00 98.12 80 LEU A N 1
ATOM 570 C CA . LEU A 1 80 ? -7.465 0.849 6.559 1.00 98.12 80 LEU A CA 1
ATOM 571 C C . LEU A 1 80 ? -8.800 1.553 6.283 1.00 98.12 80 LEU A C 1
ATOM 573 O O . LEU A 1 80 ? -9.165 1.677 5.117 1.00 98.12 80 LEU A O 1
ATOM 577 N N . GLU A 1 81 ? -9.471 2.093 7.308 1.00 97.94 81 GLU A N 1
ATOM 578 C CA . GLU A 1 81 ? -10.687 2.915 7.163 1.00 97.94 81 GLU A CA 1
ATOM 579 C C . GLU A 1 81 ? -10.446 4.137 6.268 1.00 97.94 81 GLU A C 1
ATOM 581 O O . GLU A 1 81 ? -11.172 4.337 5.290 1.00 97.94 81 GLU A O 1
ATOM 586 N N . ASN A 1 82 ? -9.377 4.908 6.528 1.00 97.00 82 ASN A N 1
ATOM 587 C CA . ASN A 1 82 ? -8.982 6.015 5.652 1.00 97.00 82 ASN A CA 1
ATOM 588 C C . ASN A 1 82 ? -8.776 5.521 4.216 1.00 97.00 82 ASN A C 1
ATOM 590 O O . ASN A 1 82 ? -9.288 6.127 3.272 1.00 97.00 82 ASN A O 1
ATOM 594 N N . GLY A 1 83 ? -8.075 4.401 4.055 1.00 94.56 83 GLY A N 1
ATOM 595 C CA . GLY A 1 83 ? -7.749 3.835 2.757 1.00 94.56 83 GLY A CA 1
ATOM 596 C C . GLY A 1 83 ? -8.969 3.480 1.903 1.00 94.56 83 GLY A C 1
ATOM 597 O O . GLY A 1 83 ? -8.979 3.707 0.692 1.00 94.56 83 GLY A O 1
ATOM 598 N N . VAL A 1 84 ? -10.041 2.991 2.531 1.00 94.69 84 VAL A N 1
ATOM 599 C CA . VAL A 1 84 ? -11.290 2.619 1.843 1.00 94.69 84 VAL A CA 1
ATOM 600 C C . VAL A 1 84 ? -12.358 3.721 1.840 1.00 94.69 84 VAL A C 1
ATOM 602 O O . VAL A 1 84 ? -13.444 3.542 1.280 1.00 94.69 84 VAL A O 1
ATOM 605 N N . SER A 1 85 ? -12.081 4.882 2.438 1.00 93.88 85 SER A N 1
ATOM 606 C CA . SER A 1 85 ? -13.071 5.952 2.626 1.00 93.88 85 SER A CA 1
ATOM 607 C C . SER A 1 85 ? -13.502 6.641 1.324 1.00 93.88 85 SER A C 1
ATOM 609 O O . SER A 1 85 ? -14.655 7.049 1.193 1.00 93.88 85 SER A O 1
ATOM 611 N N . GLN A 1 86 ? -12.606 6.737 0.336 1.00 89.69 86 GLN A N 1
ATOM 612 C CA . GLN A 1 86 ? -12.814 7.502 -0.904 1.00 89.69 86 GLN A CA 1
ATOM 613 C C . GLN A 1 86 ? -12.614 6.666 -2.180 1.00 89.69 86 GLN A C 1
ATOM 615 O O . GLN A 1 86 ? -12.227 7.200 -3.221 1.00 89.69 86 GLN A O 1
ATOM 620 N N . ILE A 1 87 ? -12.891 5.357 -2.117 1.00 83.75 87 ILE A N 1
ATOM 621 C CA . ILE A 1 87 ? -12.759 4.437 -3.265 1.00 83.75 87 ILE A CA 1
ATOM 622 C C . ILE A 1 87 ? -13.550 4.951 -4.474 1.00 83.75 87 ILE A C 1
ATOM 624 O O . ILE A 1 87 ? -12.999 5.060 -5.566 1.00 83.75 87 ILE A O 1
ATOM 628 N N . SER A 1 88 ? -14.812 5.341 -4.270 1.00 80.88 88 SER A N 1
ATOM 629 C CA . SER A 1 88 ? -15.700 5.815 -5.343 1.00 80.88 88 SER A CA 1
ATOM 630 C C . SER A 1 88 ? -15.247 7.127 -5.989 1.00 80.88 88 SER A C 1
ATOM 632 O O . SER A 1 88 ? -15.708 7.459 -7.075 1.00 80.88 88 SER A O 1
ATOM 634 N N . LEU A 1 89 ? -14.353 7.872 -5.334 1.00 80.69 89 LEU A N 1
ATOM 635 C CA . LEU A 1 89 ? -13.815 9.138 -5.834 1.00 80.69 89 LEU A CA 1
ATOM 636 C C . LEU A 1 89 ? -12.466 8.962 -6.543 1.00 80.69 89 LEU A C 1
ATOM 638 O O . LEU A 1 89 ? -11.893 9.945 -7.004 1.00 80.69 89 LEU A O 1
ATOM 642 N N . GLY A 1 90 ? -11.916 7.741 -6.587 1.00 75.62 90 GLY A N 1
ATOM 643 C CA . GLY A 1 90 ? -10.600 7.493 -7.179 1.00 75.62 90 GLY A CA 1
ATOM 644 C C . GLY A 1 90 ? -9.478 8.281 -6.497 1.00 75.62 90 GLY A C 1
ATOM 645 O O . GLY A 1 90 ? -8.494 8.637 -7.138 1.00 75.62 90 GLY A O 1
ATOM 646 N N . ALA A 1 91 ? -9.610 8.569 -5.197 1.00 79.94 91 ALA A N 1
ATOM 647 C CA . ALA A 1 91 ? -8.745 9.513 -4.485 1.00 79.94 91 ALA A CA 1
ATOM 648 C C . ALA A 1 91 ? -7.278 9.066 -4.328 1.00 79.94 91 ALA A C 1
ATOM 650 O O . ALA A 1 91 ? -6.489 9.786 -3.726 1.00 79.94 91 ALA A O 1
ATOM 651 N N . GLY A 1 92 ? -6.908 7.880 -4.822 1.00 82.69 92 GLY A N 1
ATOM 652 C CA . GLY A 1 92 ? -5.535 7.368 -4.792 1.00 82.69 92 GLY A CA 1
ATOM 653 C C . GLY A 1 92 ? -5.090 6.746 -3.471 1.00 82.69 92 GLY A C 1
ATOM 654 O O . GLY A 1 92 ? -4.066 6.079 -3.439 1.00 82.69 92 GLY A O 1
ATOM 655 N N . ARG A 1 93 ? -5.890 6.896 -2.411 1.00 88.00 93 ARG A N 1
ATOM 656 C CA . ARG A 1 93 ? -5.568 6.435 -1.055 1.00 88.00 93 ARG A CA 1
ATOM 657 C C . ARG A 1 93 ? -5.842 4.952 -0.787 1.00 88.00 93 ARG A C 1
ATOM 659 O O . ARG A 1 93 ? -5.724 4.526 0.348 1.00 88.00 93 ARG A O 1
ATOM 666 N N . PHE A 1 94 ? -6.265 4.172 -1.780 1.00 91.50 94 PHE A N 1
ATOM 667 C CA . PHE A 1 94 ? -6.590 2.760 -1.561 1.00 91.50 94 PHE A CA 1
ATOM 668 C C . PHE A 1 94 ? -5.315 1.940 -1.279 1.00 91.50 94 PHE A C 1
ATOM 670 O O . PHE A 1 94 ? -4.406 1.949 -2.114 1.00 91.50 94 PHE A O 1
ATOM 677 N N . PRO A 1 95 ? -5.228 1.209 -0.150 1.00 92.19 95 PRO A N 1
ATOM 678 C CA . PRO A 1 95 ? -3.999 0.544 0.251 1.00 92.19 95 PRO A CA 1
ATOM 679 C C . PRO A 1 95 ? -3.856 -0.816 -0.432 1.00 92.19 95 PRO A C 1
ATOM 681 O O . PRO A 1 95 ? -4.686 -1.707 -0.257 1.00 92.19 95 PRO A O 1
ATOM 684 N N . GLN A 1 96 ? -2.750 -1.008 -1.148 1.00 91.75 96 GLN A N 1
ATOM 685 C CA . GLN A 1 96 ? -2.224 -2.352 -1.390 1.00 91.75 96 GLN A CA 1
ATOM 686 C C . GLN A 1 96 ? -1.522 -2.830 -0.114 1.00 91.75 96 GLN A C 1
ATOM 688 O O . GLN A 1 96 ? -0.819 -2.047 0.526 1.00 91.75 96 GLN A O 1
ATOM 693 N N . VAL A 1 97 ? -1.718 -4.093 0.273 1.00 94.88 97 VAL A N 1
ATOM 694 C CA . VAL A 1 97 ? -1.227 -4.619 1.558 1.00 94.88 97 VAL A CA 1
ATOM 695 C C . VAL A 1 97 ? -0.422 -5.910 1.399 1.00 94.88 97 VAL A C 1
ATOM 697 O O . VAL A 1 97 ? -0.611 -6.701 0.473 1.00 94.88 97 VAL A O 1
ATOM 700 N N . SER A 1 98 ? 0.484 -6.134 2.346 1.00 95.44 98 SER A N 1
ATOM 701 C CA . SER A 1 98 ? 1.233 -7.375 2.545 1.00 95.44 98 SER A CA 1
ATOM 702 C C . SER A 1 98 ? 1.400 -7.607 4.046 1.00 95.44 98 SER A C 1
ATOM 704 O O . SER A 1 98 ? 1.399 -6.648 4.814 1.00 95.44 98 SER A O 1
ATOM 706 N N . GLY A 1 99 ? 1.505 -8.865 4.475 1.00 96.31 99 GLY A N 1
ATOM 707 C CA . GLY A 1 99 ? 1.624 -9.224 5.897 1.00 96.31 99 GLY A CA 1
ATOM 708 C C . GLY A 1 99 ? 0.316 -9.171 6.701 1.00 96.31 99 GLY A C 1
ATOM 709 O O . GLY A 1 99 ? 0.298 -9.597 7.851 1.00 96.31 99 GLY A O 1
ATOM 710 N N . LEU A 1 100 ? -0.789 -8.724 6.095 1.00 97.94 100 LEU A N 1
ATOM 711 C CA . LEU A 1 100 ? -2.128 -8.757 6.685 1.00 97.94 100 LEU A CA 1
ATOM 712 C C . LEU A 1 100 ? -3.199 -9.059 5.635 1.00 97.94 100 LEU A C 1
ATOM 714 O O . LEU A 1 100 ? -2.962 -8.926 4.430 1.00 97.94 100 LEU A O 1
ATOM 718 N N . LYS A 1 101 ? -4.386 -9.429 6.111 1.00 98.25 101 LYS A N 1
ATOM 719 C CA . LYS A 1 101 ? -5.622 -9.509 5.338 1.00 98.25 101 LYS A CA 1
ATOM 720 C C . LYS A 1 101 ? -6.680 -8.613 5.973 1.00 98.25 101 LYS A C 1
ATOM 722 O O . LYS A 1 101 ? -6.732 -8.502 7.198 1.00 98.25 101 LYS A O 1
ATOM 727 N N . PHE A 1 102 ? -7.540 -7.994 5.170 1.00 98.31 102 PHE A N 1
ATOM 728 C CA . PHE A 1 102 ? -8.682 -7.252 5.697 1.00 98.31 102 PHE A CA 1
ATOM 729 C C . PHE A 1 102 ? -9.933 -7.372 4.827 1.00 98.31 102 PHE A C 1
ATOM 731 O O . PHE A 1 102 ? -9.860 -7.616 3.621 1.00 98.31 102 PHE A O 1
ATOM 738 N N . THR A 1 103 ? -11.087 -7.190 5.467 1.00 98.06 103 THR A N 1
ATOM 739 C CA . THR A 1 103 ? -12.403 -7.149 4.822 1.00 98.06 103 THR A CA 1
ATOM 740 C C . THR A 1 103 ? -13.033 -5.780 5.023 1.00 98.06 103 THR A C 1
ATOM 742 O O . THR A 1 103 ? -12.956 -5.225 6.121 1.00 98.06 103 THR A O 1
ATOM 745 N N . PHE A 1 104 ? -13.663 -5.243 3.979 1.00 96.88 104 PHE A N 1
ATOM 746 C CA . PHE A 1 104 ? -14.442 -4.013 4.063 1.00 96.88 104 PHE A CA 1
ATOM 747 C C . PHE A 1 104 ? -15.796 -4.130 3.353 1.00 96.88 104 PHE A C 1
ATOM 749 O O . PHE A 1 104 ? -15.905 -4.792 2.321 1.00 96.88 104 PHE A O 1
ATOM 756 N N . ASP A 1 105 ? -16.812 -3.471 3.908 1.00 95.75 105 ASP A N 1
ATOM 757 C CA . ASP A 1 105 ? -18.206 -3.505 3.468 1.00 95.75 105 ASP A CA 1
ATOM 758 C C . ASP A 1 105 ? -18.629 -2.178 2.823 1.00 95.75 105 ASP A C 1
ATOM 760 O O . ASP A 1 105 ? -18.768 -1.148 3.485 1.00 95.75 105 ASP A O 1
ATOM 764 N N . MET A 1 106 ? -18.846 -2.193 1.509 1.00 92.75 106 MET A N 1
ATOM 765 C CA . MET A 1 106 ? -19.228 -1.002 0.749 1.00 92.75 106 MET A CA 1
ATOM 766 C C . MET A 1 106 ? -20.650 -0.510 1.037 1.00 92.75 106 MET A C 1
ATOM 768 O O . MET A 1 106 ? -20.945 0.645 0.717 1.00 92.75 106 MET A O 1
ATOM 772 N N . SER A 1 107 ? -21.502 -1.323 1.669 1.00 94.81 107 SER A N 1
ATOM 773 C CA . SER A 1 107 ? -22.822 -0.890 2.141 1.00 94.81 107 SER A CA 1
ATOM 774 C C . SER A 1 107 ? -22.737 0.012 3.379 1.00 94.81 107 SER A C 1
ATOM 776 O O . SER A 1 107 ? -23.640 0.811 3.629 1.00 94.81 107 SER A O 1
ATOM 778 N N . ILE A 1 108 ? -21.624 -0.045 4.120 1.00 96.12 108 ILE A N 1
ATOM 779 C CA . ILE A 1 108 ? -21.368 0.806 5.284 1.00 96.12 108 ILE A CA 1
ATOM 780 C C . ILE A 1 108 ? -20.760 2.136 4.822 1.00 96.12 108 ILE A C 1
ATOM 782 O O . ILE A 1 108 ? -19.834 2.185 4.001 1.00 96.12 108 ILE A O 1
ATOM 786 N N . ALA A 1 109 ? -21.266 3.248 5.361 1.00 95.25 109 ALA A N 1
ATOM 787 C CA . ALA A 1 109 ? -20.751 4.584 5.070 1.00 95.25 109 ALA A CA 1
ATOM 788 C C . ALA A 1 109 ? -19.257 4.712 5.429 1.00 95.25 109 ALA A C 1
ATOM 790 O O . ALA A 1 109 ? -18.749 4.070 6.349 1.00 95.25 109 ALA A O 1
ATOM 791 N N . ALA A 1 110 ? -18.532 5.553 4.687 1.00 93.44 110 ALA A N 1
ATOM 792 C CA . ALA A 1 110 ? -17.104 5.759 4.912 1.00 93.44 110 ALA A CA 1
ATOM 793 C C . ALA A 1 110 ? -16.847 6.216 6.355 1.00 93.44 110 ALA A C 1
ATOM 795 O O . ALA A 1 110 ? -17.609 7.023 6.890 1.00 93.44 110 ALA A O 1
ATOM 796 N N . ASN A 1 111 ? -15.777 5.708 6.971 1.00 90.38 111 ASN A N 1
ATOM 797 C CA . ASN A 1 111 ? -15.387 6.010 8.352 1.00 90.38 111 ASN A CA 1
ATOM 798 C C . ASN A 1 111 ? -16.442 5.645 9.418 1.00 90.38 111 ASN A C 1
ATOM 800 O O . ASN A 1 111 ? -16.348 6.110 10.550 1.00 90.38 111 ASN A O 1
ATOM 804 N N . SER A 1 112 ? -17.441 4.822 9.078 1.00 94.94 112 SER A N 1
ATOM 805 C CA . SER A 1 112 ? -18.510 4.386 9.994 1.00 94.94 112 SER A CA 1
ATOM 806 C C . SER A 1 112 ? -18.369 2.910 10.396 1.00 94.94 112 SER A C 1
ATOM 808 O O . SER A 1 112 ? -19.361 2.252 10.696 1.00 94.94 112 SER A O 1
ATOM 810 N N . GLY A 1 113 ? -17.142 2.373 10.378 1.00 95.44 113 GLY A N 1
ATOM 811 C CA . GLY A 1 113 ? -16.872 0.947 10.599 1.00 95.44 113 GLY A CA 1
ATOM 812 C C . GLY A 1 113 ? -16.963 0.113 9.321 1.00 95.44 113 GLY A C 1
ATOM 813 O O . GLY A 1 113 ? -17.434 -1.021 9.355 1.00 95.44 113 GLY A O 1
ATOM 814 N N . ARG A 1 114 ? -16.542 0.688 8.188 1.00 96.88 114 ARG A N 1
ATOM 815 C CA . ARG A 1 114 ? -16.543 0.026 6.880 1.00 96.88 114 ARG A CA 1
ATOM 816 C C . ARG A 1 114 ? -15.568 -1.149 6.843 1.00 96.88 114 ARG A C 1
ATOM 818 O O . ARG A 1 114 ? -15.810 -2.102 6.115 1.00 96.88 114 ARG A O 1
ATOM 825 N N . VAL A 1 115 ? -14.479 -1.113 7.602 1.00 98.25 115 VAL A N 1
ATOM 826 C CA . VAL A 1 115 ? -13.559 -2.239 7.775 1.00 98.25 115 VAL A CA 1
ATOM 827 C C . VAL A 1 115 ? -14.122 -3.157 8.858 1.00 98.25 115 VAL A C 1
ATOM 829 O O . VAL A 1 115 ? -14.269 -2.762 10.016 1.00 98.25 115 VAL A O 1
ATOM 832 N N . THR A 1 116 ? -14.426 -4.400 8.486 1.00 97.88 116 THR A N 1
ATOM 833 C CA . THR A 1 116 ? -15.143 -5.362 9.338 1.00 97.88 116 THR A CA 1
ATOM 834 C C . THR A 1 116 ? -14.232 -6.433 9.934 1.00 97.88 116 THR A C 1
ATOM 836 O O . THR A 1 116 ? -14.519 -6.943 11.014 1.00 97.88 116 THR A O 1
ATOM 839 N N . ALA A 1 117 ? -13.101 -6.737 9.292 1.00 98.25 117 ALA A N 1
ATOM 840 C CA . ALA A 1 117 ? -12.123 -7.703 9.790 1.00 98.25 117 ALA A CA 1
ATOM 841 C C . ALA A 1 117 ? -10.699 -7.316 9.386 1.00 98.25 117 ALA A C 1
ATOM 843 O O . ALA A 1 117 ? -10.481 -6.881 8.256 1.00 98.25 117 ALA A O 1
ATOM 844 N N . VAL A 1 118 ? -9.735 -7.528 10.286 1.00 98.69 118 VAL A N 1
ATOM 845 C CA . VAL A 1 118 ? -8.297 -7.372 10.022 1.00 98.69 118 VAL A CA 1
ATOM 846 C C . VAL A 1 118 ? -7.539 -8.497 10.727 1.00 98.69 118 VAL A C 1
ATOM 848 O O . VAL A 1 118 ? -7.681 -8.680 11.938 1.00 98.69 118 VAL A O 1
ATOM 851 N N . THR A 1 119 ? -6.724 -9.239 9.982 1.00 98.62 119 THR A N 1
ATOM 852 C CA . THR A 1 119 ? -5.903 -10.343 10.500 1.00 98.62 119 THR A CA 1
ATOM 853 C C . THR A 1 119 ? -4.487 -10.278 9.943 1.00 98.62 119 THR A C 1
ATOM 855 O O . THR A 1 119 ? -4.257 -9.724 8.871 1.00 98.62 119 THR A O 1
ATOM 858 N N . LEU A 1 120 ? -3.530 -10.905 10.619 1.00 98.00 120 LEU A N 1
ATOM 859 C CA . LEU A 1 120 ? -2.261 -11.300 10.014 1.00 98.00 120 LEU A CA 1
ATOM 860 C C . LEU A 1 120 ? -2.493 -12.386 8.948 1.00 98.00 120 LEU A C 1
ATOM 862 O O . LEU A 1 120 ? -3.599 -12.918 8.792 1.00 98.00 120 LEU A O 1
ATOM 866 N N . THR A 1 121 ? -1.452 -12.710 8.181 1.00 95.75 121 THR A N 1
ATOM 867 C CA . THR A 1 121 ? -1.521 -13.721 7.110 1.00 95.75 121 THR A CA 1
ATOM 868 C C . THR A 1 121 ? -1.844 -15.126 7.610 1.00 95.75 121 THR A C 1
ATOM 870 O O . THR A 1 121 ? -2.447 -15.893 6.862 1.00 95.75 121 THR A O 1
ATOM 873 N N . ASP A 1 122 ? -1.483 -15.441 8.854 1.00 96.19 122 ASP A N 1
ATOM 874 C CA . ASP A 1 122 ? -1.787 -16.705 9.535 1.00 96.19 122 ASP A CA 1
ATOM 875 C C . ASP A 1 122 ? -3.215 -16.770 10.115 1.00 96.19 122 ASP A C 1
ATOM 877 O O . ASP A 1 122 ? -3.616 -17.797 10.656 1.00 96.19 122 ASP A O 1
ATOM 881 N N . GLY A 1 123 ? -3.997 -15.693 9.981 1.00 97.44 123 GLY A N 1
ATOM 882 C CA . GLY A 1 123 ? -5.362 -15.592 10.497 1.00 97.44 123 GLY A CA 1
ATOM 883 C C . GLY A 1 123 ? -5.473 -14.980 11.894 1.00 97.44 123 GLY A C 1
ATOM 884 O O . GLY A 1 123 ? -6.590 -14.723 12.339 1.00 97.44 123 GLY A O 1
ATOM 885 N N . THR A 1 124 ? -4.361 -14.674 12.569 1.00 98.12 124 THR A N 1
ATOM 886 C CA . THR A 1 124 ? -4.375 -14.023 13.887 1.00 98.12 124 THR A CA 1
ATOM 887 C C . THR A 1 124 ? -5.045 -12.646 13.799 1.00 98.12 124 THR A C 1
ATOM 889 O O . THR A 1 124 ? -4.574 -11.799 13.035 1.00 98.12 124 THR A O 1
ATOM 892 N N . PRO A 1 125 ? -6.117 -12.362 14.562 1.00 98.44 125 PRO A N 1
ATOM 893 C CA . PRO A 1 125 ? -6.769 -11.055 14.532 1.00 98.44 125 PRO A CA 1
ATOM 894 C C . PRO A 1 125 ? -5.839 -9.927 14.987 1.00 98.44 125 PRO A C 1
ATOM 896 O O . PRO A 1 125 ? -5.155 -10.048 16.002 1.00 98.44 125 PRO A O 1
ATOM 899 N N . ILE A 1 126 ? -5.864 -8.797 14.276 1.00 98.56 126 ILE A N 1
ATOM 900 C CA . ILE A 1 126 ? -5.225 -7.561 14.743 1.00 98.56 126 ILE A CA 1
ATOM 901 C C . ILE A 1 126 ? -6.227 -6.835 15.652 1.00 98.56 126 ILE A C 1
ATOM 903 O O . ILE A 1 126 ? -7.262 -6.375 15.160 1.00 98.56 126 ILE A O 1
ATOM 907 N N . PRO A 1 127 ? -5.972 -6.701 16.965 1.00 98.06 127 PRO A N 1
ATOM 908 C CA . PRO A 1 127 ? -6.901 -6.035 17.864 1.00 98.06 127 PRO A CA 1
ATOM 909 C C . PRO A 1 127 ? -6.961 -4.527 17.587 1.00 98.06 127 PRO A C 1
ATOM 911 O O . PRO A 1 127 ? -5.940 -3.881 17.347 1.00 98.06 127 PRO A O 1
ATOM 914 N N . LYS A 1 128 ? -8.158 -3.939 17.705 1.00 97.62 128 LYS A N 1
ATOM 915 C CA . LYS A 1 128 ? -8.379 -2.479 17.728 1.00 97.62 128 LYS A CA 1
ATOM 916 C C . LYS A 1 128 ? -7.897 -1.887 19.057 1.00 97.62 128 LYS A C 1
ATOM 918 O O . LYS A 1 128 ? -8.698 -1.459 19.879 1.00 97.62 128 LYS A O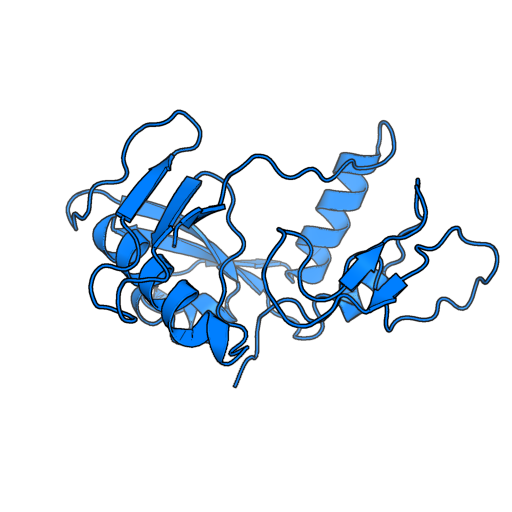 1
ATOM 923 N N . SER A 1 129 ? -6.594 -1.942 19.311 1.00 97.75 129 SER A N 1
ATOM 924 C CA . SER A 1 129 ? -6.007 -1.593 20.606 1.00 97.75 129 SER A CA 1
ATOM 925 C C . SER A 1 129 ? -4.743 -0.761 20.451 1.00 97.75 129 SER A C 1
ATOM 927 O O . SER A 1 129 ? -3.947 -0.979 19.538 1.00 97.75 129 SER A O 1
ATOM 929 N N . THR A 1 130 ? -4.543 0.170 21.380 1.00 97.56 130 THR A N 1
ATOM 930 C CA . THR A 1 130 ? -3.306 0.946 21.519 1.00 97.56 130 THR A CA 1
ATOM 931 C C . THR A 1 130 ? -2.222 0.197 22.299 1.00 97.56 130 THR A C 1
ATOM 933 O O . THR A 1 130 ? -1.066 0.607 22.274 1.00 97.56 130 THR A O 1
ATOM 936 N N . ALA A 1 131 ? -2.570 -0.909 22.968 1.00 97.62 131 ALA A N 1
ATOM 937 C CA . ALA A 1 131 ? -1.642 -1.695 23.784 1.00 97.62 131 ALA A CA 1
ATOM 938 C C . ALA A 1 131 ? -0.748 -2.639 22.962 1.00 97.62 131 ALA A C 1
ATOM 940 O O . ALA A 1 131 ? 0.281 -3.094 23.453 1.00 97.62 131 ALA A O 1
ATOM 941 N N . VAL A 1 132 ? -1.141 -2.945 21.722 1.00 97.25 132 VAL A N 1
ATOM 942 C CA . VAL A 1 132 ? -0.388 -3.815 20.811 1.00 97.25 132 VAL A CA 1
ATOM 943 C C . VAL A 1 132 ? 0.157 -2.971 19.672 1.00 97.25 132 VAL A C 1
ATOM 945 O O . VAL A 1 132 ? -0.576 -2.177 19.079 1.00 97.25 132 VAL A O 1
ATOM 948 N N . THR A 1 133 ? 1.439 -3.146 19.366 1.00 97.56 133 THR A N 1
ATOM 949 C CA . THR A 1 133 ? 2.130 -2.416 18.304 1.00 97.56 133 THR A CA 1
ATOM 950 C C . THR A 1 133 ? 2.714 -3.357 17.260 1.00 97.56 133 THR A C 1
ATOM 952 O O . THR A 1 133 ? 3.008 -4.521 17.524 1.00 97.56 133 THR A O 1
ATOM 955 N N . TYR A 1 134 ? 2.877 -2.820 16.057 1.00 97.88 134 TYR A N 1
ATOM 956 C CA . TYR A 1 134 ? 3.415 -3.490 14.883 1.00 97.88 134 TYR A CA 1
ATOM 957 C C . TYR A 1 134 ? 4.459 -2.593 14.222 1.00 97.88 134 TYR A C 1
ATOM 959 O O . TYR A 1 134 ? 4.439 -1.370 14.375 1.00 97.88 134 TYR A O 1
ATOM 967 N N . THR A 1 135 ? 5.354 -3.190 13.441 1.00 97.62 135 THR A N 1
ATOM 968 C CA . THR A 1 135 ? 6.196 -2.438 12.508 1.00 97.62 135 THR A CA 1
ATOM 969 C C . THR A 1 135 ? 5.489 -2.346 11.163 1.00 97.62 135 THR A C 1
ATOM 971 O O . THR A 1 135 ? 5.205 -3.362 10.534 1.00 97.62 135 THR A O 1
ATOM 974 N N . LEU A 1 136 ? 5.226 -1.124 10.712 1.00 97.69 136 LEU A N 1
ATOM 975 C CA . LEU A 1 136 ? 4.701 -0.828 9.386 1.00 97.69 136 LEU A CA 1
ATOM 976 C C . LEU A 1 136 ? 5.860 -0.498 8.446 1.00 97.69 136 LEU A C 1
ATOM 978 O O . LEU A 1 136 ? 6.661 0.379 8.760 1.00 97.69 136 LEU A O 1
ATOM 982 N N . ALA A 1 137 ? 5.906 -1.146 7.282 1.00 96.75 137 ALA A N 1
ATOM 983 C CA . ALA A 1 137 ? 6.725 -0.731 6.146 1.00 96.75 137 ALA A CA 1
ATOM 984 C C . ALA A 1 137 ? 5.832 -0.073 5.082 1.00 96.75 137 ALA A C 1
ATOM 986 O O . ALA A 1 137 ? 4.806 -0.631 4.699 1.00 96.75 137 ALA A O 1
ATOM 987 N N . THR A 1 138 ? 6.207 1.121 4.628 1.00 95.50 138 THR A N 1
ATOM 988 C CA . THR A 1 138 ? 5.492 1.908 3.613 1.00 95.50 138 THR A CA 1
ATOM 989 C C . THR A 1 138 ? 6.465 2.890 2.932 1.00 95.50 138 THR A C 1
ATOM 991 O O . THR A 1 138 ? 7.654 2.591 2.818 1.00 95.50 138 THR A O 1
ATOM 994 N N . ASN A 1 139 ? 5.995 4.053 2.482 1.00 95.31 139 ASN A N 1
ATOM 995 C CA . ASN A 1 139 ? 6.803 5.157 1.975 1.00 95.31 139 ASN A CA 1
ATOM 996 C C . ASN A 1 139 ? 6.721 6.407 2.865 1.00 95.31 139 ASN A C 1
ATOM 998 O O . ASN A 1 139 ? 5.779 6.589 3.641 1.00 95.31 139 ASN A O 1
ATOM 1002 N N . ASP A 1 140 ? 7.727 7.266 2.742 1.00 96.12 140 ASP A N 1
ATOM 1003 C CA . ASP A 1 140 ? 7.846 8.538 3.458 1.00 96.12 140 ASP A CA 1
ATOM 1004 C C . ASP A 1 140 ? 6.660 9.493 3.250 1.00 96.12 140 ASP A C 1
ATOM 1006 O O . ASP A 1 140 ? 6.217 10.110 4.218 1.00 96.12 140 ASP A O 1
ATOM 1010 N N . PHE A 1 141 ? 6.091 9.576 2.044 1.00 95.62 141 PHE A N 1
ATOM 1011 C CA . PHE A 1 141 ? 4.904 10.393 1.770 1.00 95.62 141 PHE A CA 1
ATOM 1012 C C . PHE A 1 141 ? 3.715 9.996 2.656 1.00 95.62 141 PHE A C 1
ATOM 1014 O O . PHE A 1 141 ? 3.092 10.857 3.279 1.00 95.62 141 PHE A O 1
ATOM 1021 N N . MET A 1 142 ? 3.409 8.700 2.757 1.00 95.81 142 MET A N 1
ATOM 1022 C CA . MET A 1 142 ? 2.322 8.219 3.612 1.00 95.81 142 MET A CA 1
ATOM 1023 C C . MET A 1 142 ? 2.641 8.436 5.091 1.00 95.81 142 MET A C 1
ATOM 1025 O O . MET A 1 142 ? 1.776 8.880 5.842 1.00 95.81 142 MET A O 1
ATOM 1029 N N . VAL A 1 143 ? 3.882 8.174 5.516 1.00 96.38 143 VAL A N 1
ATOM 1030 C CA . VAL A 1 143 ? 4.329 8.438 6.896 1.00 96.38 143 VAL A CA 1
ATOM 1031 C C . VAL A 1 143 ? 4.186 9.918 7.262 1.00 96.38 143 VAL A C 1
ATOM 1033 O O . VAL A 1 143 ? 3.821 10.235 8.392 1.00 96.38 143 VAL A O 1
ATOM 1036 N N . ALA A 1 144 ? 4.430 10.825 6.315 1.00 95.81 144 ALA A N 1
ATOM 1037 C CA . ALA A 1 144 ? 4.242 12.264 6.477 1.00 95.81 144 ALA A CA 1
ATOM 1038 C C . ALA A 1 144 ? 2.760 12.703 6.499 1.00 95.81 144 ALA A C 1
ATOM 1040 O O . ALA A 1 144 ? 2.481 13.895 6.614 1.00 95.81 144 ALA A O 1
ATOM 1041 N N . GLY A 1 145 ? 1.806 11.769 6.408 1.00 95.50 145 GLY A N 1
ATOM 1042 C CA . GLY A 1 145 ? 0.366 12.046 6.415 1.00 95.50 145 GLY A CA 1
ATOM 1043 C C . GLY A 1 145 ? -0.249 12.231 5.027 1.00 95.50 145 GLY A C 1
ATOM 1044 O O . GLY A 1 145 ? -1.419 12.611 4.917 1.00 95.50 145 GLY A O 1
ATOM 1045 N N . GLY A 1 146 ? 0.509 11.953 3.964 1.00 95.06 146 GLY A N 1
ATOM 1046 C CA . GLY A 1 146 ? 0.011 11.934 2.595 1.00 95.06 146 GLY A CA 1
ATOM 1047 C C . GLY A 1 146 ? -1.229 11.049 2.447 1.00 95.06 146 GLY A C 1
ATOM 1048 O O . GLY A 1 146 ? -1.397 10.069 3.169 1.00 95.06 146 GLY A O 1
ATOM 1049 N N . ASP A 1 147 ? -2.145 11.425 1.552 1.00 92.81 147 ASP A N 1
ATOM 1050 C CA . ASP A 1 147 ? -3.422 10.725 1.317 1.00 92.81 147 ASP A CA 1
ATOM 1051 C C . ASP A 1 147 ? -4.307 10.507 2.566 1.00 92.81 147 ASP A C 1
ATOM 1053 O O . ASP A 1 147 ? -5.215 9.671 2.580 1.00 92.81 147 ASP A O 1
ATOM 1057 N N . GLY A 1 148 ? -4.094 11.315 3.609 1.00 94.44 148 GLY A N 1
ATOM 1058 C CA . GLY A 1 148 ? -4.870 11.276 4.849 1.00 94.44 148 GLY A CA 1
ATOM 1059 C C . GLY A 1 148 ? -4.380 10.244 5.863 1.00 94.44 148 GLY A C 1
ATOM 1060 O O . GLY A 1 148 ? -5.072 10.000 6.849 1.00 94.44 148 GLY A O 1
ATOM 1061 N N . TYR A 1 149 ? -3.197 9.655 5.664 1.00 96.38 149 TYR A N 1
ATOM 1062 C CA . TYR A 1 149 ? -2.603 8.671 6.574 1.00 96.38 149 TYR A CA 1
ATOM 1063 C C . TYR A 1 149 ? -1.953 9.309 7.819 1.00 96.38 1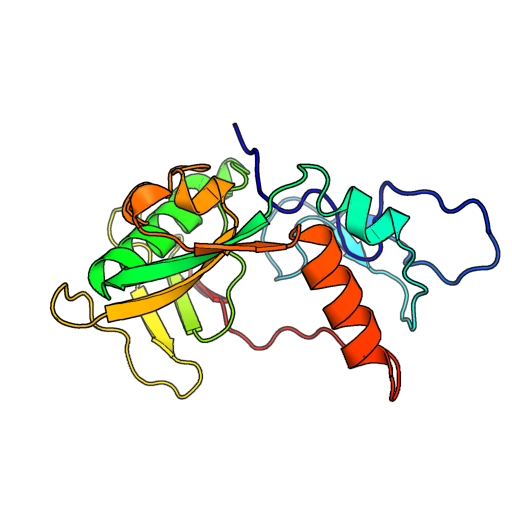49 TYR A C 1
ATOM 1065 O O . TYR A 1 149 ? -0.818 9.021 8.193 1.00 96.38 149 TYR A O 1
ATOM 1073 N N . THR A 1 150 ? -2.680 10.205 8.489 1.00 96.38 150 THR A N 1
ATOM 1074 C CA . THR A 1 150 ? -2.180 10.996 9.629 1.00 96.38 150 THR A CA 1
ATOM 1075 C C . THR A 1 150 ? -1.870 10.158 10.874 1.00 96.38 150 THR A C 1
ATOM 1077 O O . THR A 1 150 ? -1.087 10.579 11.724 1.00 96.38 150 THR A O 1
ATOM 1080 N N . MET A 1 151 ? -2.425 8.948 10.965 1.00 96.94 151 MET A N 1
ATOM 1081 C CA . MET A 1 151 ? -2.225 8.007 12.071 1.00 96.94 151 MET A CA 1
ATOM 1082 C C . MET A 1 151 ? -0.831 7.353 12.103 1.00 96.94 151 MET A C 1
ATOM 1084 O O . MET A 1 151 ? -0.500 6.670 13.064 1.00 96.94 151 MET A O 1
ATOM 1088 N N . PHE A 1 152 ? 0.023 7.563 11.093 1.00 96.50 152 PHE A N 1
ATOM 1089 C CA . PHE A 1 152 ? 1.374 6.972 11.050 1.00 96.50 152 PHE A CA 1
ATOM 1090 C C . PHE A 1 152 ? 2.421 7.701 11.905 1.00 96.50 152 PHE A C 1
ATOM 1092 O O . PHE A 1 152 ? 3.556 7.236 12.031 1.00 96.50 152 PHE A O 1
ATOM 1099 N N . GLY A 1 153 ? 2.048 8.821 12.529 1.00 91.81 153 GLY A N 1
ATOM 1100 C CA . GLY A 1 153 ? 2.862 9.485 13.548 1.00 91.81 153 GLY A CA 1
ATOM 1101 C C . GLY A 1 153 ? 3.993 10.378 13.027 1.00 91.81 153 GLY A C 1
ATOM 1102 O O . GLY A 1 153 ? 4.707 10.951 13.852 1.00 91.81 153 GLY A O 1
ATOM 1103 N N . GLY A 1 154 ? 4.132 10.541 11.706 1.00 95.81 154 GLY A N 1
ATOM 1104 C CA . GLY A 1 154 ? 5.066 11.482 11.084 1.00 95.81 154 GLY A CA 1
ATOM 1105 C C . GLY A 1 154 ? 6.503 10.969 10.930 1.00 95.81 154 GLY A C 1
ATOM 1106 O O . GLY A 1 154 ? 6.923 9.995 11.556 1.00 95.81 154 GLY A O 1
ATOM 1107 N N . LEU A 1 155 ? 7.294 11.678 10.113 1.00 95.00 155 LEU A N 1
ATOM 1108 C CA . LEU A 1 155 ? 8.679 11.302 9.781 1.00 95.00 155 LEU A CA 1
ATOM 1109 C C . LEU A 1 155 ? 9.617 11.270 10.993 1.00 95.00 155 LEU A C 1
ATOM 1111 O O . LEU A 1 155 ? 10.555 10.482 11.008 1.00 95.00 155 LEU A O 1
ATOM 1115 N N . ALA A 1 156 ? 9.338 12.056 12.037 1.00 94.25 156 ALA A N 1
ATOM 1116 C CA . ALA A 1 156 ? 10.140 12.072 13.262 1.00 94.25 156 ALA A CA 1
ATOM 1117 C C . ALA A 1 156 ? 10.167 10.717 14.000 1.00 94.25 156 ALA A C 1
ATOM 1119 O O . ALA A 1 156 ? 11.082 10.462 14.778 1.00 94.25 156 ALA A O 1
ATOM 1120 N N . LYS A 1 157 ? 9.169 9.851 13.771 1.00 91.75 157 LYS A N 1
ATOM 1121 C CA . LYS A 1 157 ? 9.086 8.505 14.364 1.00 91.75 157 LYS A CA 1
ATOM 1122 C C . LYS A 1 157 ? 9.518 7.396 13.407 1.00 91.75 157 LYS A C 1
ATOM 1124 O O . LYS A 1 157 ? 9.594 6.236 13.814 1.00 91.75 157 LYS A O 1
ATOM 1129 N N . ALA A 1 158 ? 9.781 7.733 12.150 1.00 96.12 158 ALA A N 1
ATOM 1130 C CA . ALA A 1 158 ? 10.080 6.764 11.117 1.00 96.12 158 ALA A CA 1
ATOM 1131 C C . ALA A 1 158 ? 11.576 6.668 10.833 1.00 96.12 158 ALA A C 1
ATOM 1133 O O . ALA A 1 158 ? 12.370 7.553 11.140 1.00 96.12 158 ALA A O 1
ATOM 1134 N N . ARG A 1 159 ? 11.950 5.559 10.203 1.00 97.00 159 ARG A N 1
ATOM 1135 C CA . ARG A 1 159 ? 13.265 5.361 9.600 1.00 97.00 159 ARG A CA 1
ATOM 1136 C C . ARG A 1 159 ? 13.073 5.286 8.097 1.00 97.00 159 ARG A C 1
ATOM 1138 O O . ARG A 1 159 ? 12.413 4.359 7.628 1.00 97.00 159 ARG A O 1
ATOM 1145 N N . THR A 1 160 ? 13.619 6.250 7.371 1.00 94.56 160 THR A N 1
ATOM 1146 C CA . THR A 1 160 ? 13.688 6.215 5.909 1.00 94.56 160 THR A CA 1
ATOM 1147 C C . THR A 1 160 ? 14.919 5.432 5.461 1.00 94.56 160 THR A C 1
ATOM 1149 O O . THR A 1 160 ? 15.892 5.278 6.205 1.00 94.56 160 THR A O 1
ATOM 1152 N N . ARG A 1 161 ? 14.839 4.860 4.264 1.00 90.06 161 ARG A N 1
ATOM 1153 C CA . ARG A 1 161 ? 15.887 4.053 3.636 1.00 90.06 161 ARG A CA 1
ATOM 1154 C C . ARG A 1 161 ? 16.098 4.529 2.200 1.00 90.06 161 ARG A C 1
ATOM 1156 O O . ARG A 1 161 ? 15.982 5.717 1.915 1.00 90.06 161 ARG A O 1
ATOM 1163 N N . ASP A 1 162 ? 16.422 3.600 1.314 1.00 95.31 162 ASP A N 1
ATOM 1164 C CA . ASP A 1 162 ? 16.651 3.852 -0.095 1.00 95.31 162 ASP A CA 1
ATOM 1165 C C . ASP A 1 162 ? 15.385 4.342 -0.807 1.00 95.31 162 ASP A C 1
ATOM 1167 O O . ASP A 1 162 ? 14.250 4.181 -0.336 1.00 95.31 162 ASP A O 1
ATOM 1171 N N . VAL A 1 163 ? 15.601 4.917 -1.988 1.00 95.81 163 VAL A N 1
ATOM 1172 C CA . VAL A 1 163 ? 14.533 5.290 -2.917 1.00 95.81 163 VAL A CA 1
ATOM 1173 C C . VAL A 1 163 ? 13.656 4.068 -3.193 1.00 95.81 163 VAL A C 1
ATOM 1175 O O . VAL A 1 163 ? 14.149 2.994 -3.533 1.00 95.81 163 VAL A O 1
ATOM 1178 N N . LEU A 1 164 ? 12.342 4.240 -3.058 1.00 94.88 164 LEU A N 1
ATOM 1179 C CA . LEU A 1 164 ? 11.351 3.175 -3.173 1.00 94.88 164 LEU A CA 1
ATOM 1180 C C . LEU A 1 164 ? 11.394 2.490 -4.545 1.00 94.88 164 LEU A C 1
ATOM 1182 O O . LEU A 1 164 ? 11.253 1.273 -4.612 1.00 94.88 164 LEU A O 1
ATOM 1186 N N . GLU A 1 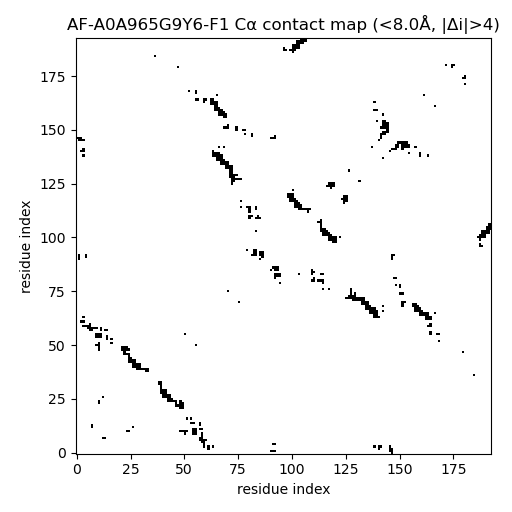165 ? 11.624 3.255 -5.619 1.00 94.94 165 GLU A N 1
ATOM 1187 C CA . GLU A 1 165 ? 11.862 2.717 -6.968 1.00 94.94 165 GLU A CA 1
ATOM 1188 C C . GLU A 1 165 ? 12.997 1.692 -6.950 1.00 94.94 165 GLU A C 1
ATOM 1190 O O . GLU A 1 165 ? 12.783 0.549 -7.351 1.00 94.94 165 GLU A O 1
ATOM 1195 N N . THR A 1 166 ? 14.159 2.063 -6.405 1.00 95.00 166 THR A N 1
ATOM 1196 C CA . THR A 1 166 ? 15.319 1.175 -6.295 1.00 95.00 166 THR A CA 1
ATOM 1197 C C . THR A 1 166 ? 14.982 -0.060 -5.470 1.00 95.00 166 THR A C 1
ATOM 1199 O O . THR A 1 166 ? 15.272 -1.172 -5.897 1.00 95.00 166 THR A O 1
ATOM 1202 N N . VAL A 1 167 ? 14.317 0.099 -4.320 1.00 95.25 167 VAL A N 1
ATOM 1203 C CA . VAL A 1 167 ? 13.924 -1.038 -3.470 1.00 95.25 167 VAL A CA 1
ATOM 1204 C C . VAL A 1 167 ? 13.056 -2.038 -4.240 1.00 95.25 167 VAL A C 1
ATOM 1206 O O . VAL A 1 167 ? 13.296 -3.243 -4.167 1.00 95.25 167 VAL A O 1
ATOM 1209 N N . VAL A 1 168 ? 12.067 -1.554 -4.996 1.00 94.00 168 VAL A N 1
ATOM 1210 C CA . VAL A 1 168 ? 11.171 -2.404 -5.795 1.00 94.00 168 VAL A CA 1
ATOM 1211 C C . VAL A 1 168 ? 11.909 -3.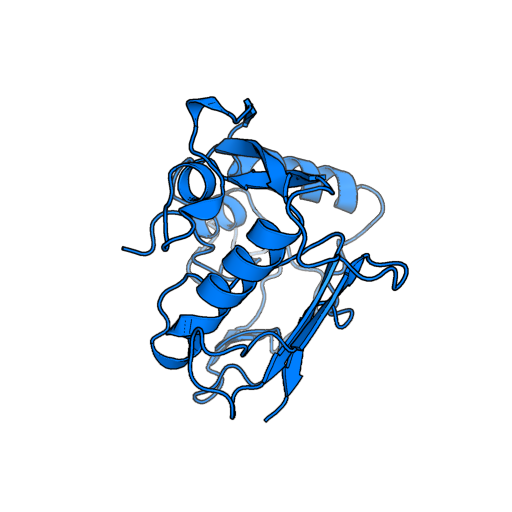039 -6.972 1.00 94.00 168 VAL A C 1
ATOM 1213 O O . VAL A 1 168 ? 11.757 -4.236 -7.209 1.00 94.00 168 VAL A O 1
ATOM 1216 N N . ARG A 1 169 ? 12.740 -2.275 -7.685 1.00 94.44 169 ARG A N 1
ATOM 1217 C CA . ARG A 1 169 ? 13.543 -2.773 -8.807 1.00 94.44 169 ARG A CA 1
ATOM 1218 C C . ARG A 1 169 ? 14.485 -3.894 -8.375 1.00 94.44 169 ARG A C 1
ATOM 1220 O O . ARG A 1 169 ? 14.493 -4.950 -9.001 1.00 94.44 169 ARG A O 1
ATOM 1227 N N . GLU A 1 170 ? 15.223 -3.701 -7.288 1.00 94.88 170 GLU A N 1
ATOM 1228 C CA . GLU A 1 170 ? 16.147 -4.710 -6.762 1.00 94.88 170 GLU A CA 1
ATOM 1229 C C . GLU A 1 170 ? 15.410 -5.947 -6.228 1.00 94.88 170 GLU A C 1
ATOM 1231 O O . GLU A 1 170 ? 15.901 -7.067 -6.374 1.00 94.88 170 GLU A O 1
ATOM 1236 N N . ALA A 1 171 ? 14.211 -5.783 -5.655 1.00 93.88 171 ALA A N 1
ATOM 1237 C CA . ALA A 1 171 ? 13.369 -6.917 -5.276 1.00 93.88 171 ALA A CA 1
ATOM 1238 C C . ALA A 1 171 ? 12.934 -7.737 -6.503 1.00 93.88 171 ALA A C 1
ATOM 1240 O O . ALA A 1 171 ? 13.075 -8.954 -6.496 1.00 93.88 171 ALA A O 1
ATOM 1241 N N . ILE A 1 172 ? 12.499 -7.086 -7.588 1.00 93.56 172 ILE A N 1
ATOM 1242 C CA . ILE A 1 172 ? 12.126 -7.768 -8.840 1.00 93.56 172 ILE A CA 1
ATOM 1243 C C . ILE A 1 172 ? 13.327 -8.503 -9.449 1.00 93.56 172 ILE A C 1
ATOM 1245 O O . ILE A 1 172 ? 13.191 -9.647 -9.883 1.00 93.56 172 ILE A O 1
ATOM 1249 N N . ILE A 1 173 ? 14.509 -7.879 -9.476 1.00 94.25 173 ILE A N 1
ATOM 1250 C CA . ILE A 1 173 ? 15.742 -8.520 -9.964 1.00 94.25 173 ILE A CA 1
ATOM 1251 C C . ILE A 1 173 ? 16.051 -9.767 -9.132 1.00 94.25 173 ILE A C 1
ATOM 1253 O O . ILE A 1 173 ? 16.290 -10.837 -9.688 1.00 94.25 173 ILE A O 1
ATOM 1257 N N . ARG A 1 174 ? 15.991 -9.652 -7.802 1.00 95.19 174 ARG A N 1
ATOM 1258 C CA . ARG A 1 174 ? 16.229 -10.776 -6.892 1.00 95.19 174 ARG A CA 1
ATOM 1259 C C . ARG A 1 174 ? 15.229 -11.911 -7.106 1.00 95.19 174 ARG A C 1
ATOM 1261 O O . ARG A 1 174 ? 15.640 -13.059 -7.238 1.00 95.19 174 ARG A O 1
ATOM 1268 N N . ASP A 1 175 ? 13.941 -11.594 -7.159 1.00 93.44 175 ASP A N 1
ATOM 1269 C CA . ASP A 1 175 ? 12.872 -12.590 -7.260 1.00 93.44 175 ASP A CA 1
ATOM 1270 C C . ASP A 1 175 ? 12.825 -13.240 -8.652 1.00 93.44 175 ASP A C 1
ATOM 1272 O O . ASP A 1 175 ? 12.370 -14.375 -8.789 1.00 93.44 175 ASP A O 1
ATOM 1276 N N . SER A 1 176 ? 13.349 -12.559 -9.678 1.00 92.56 176 SER A N 1
ATOM 1277 C CA . SER A 1 176 ? 13.452 -13.098 -11.040 1.00 92.56 176 SER A CA 1
ATOM 1278 C C . SER A 1 176 ? 14.68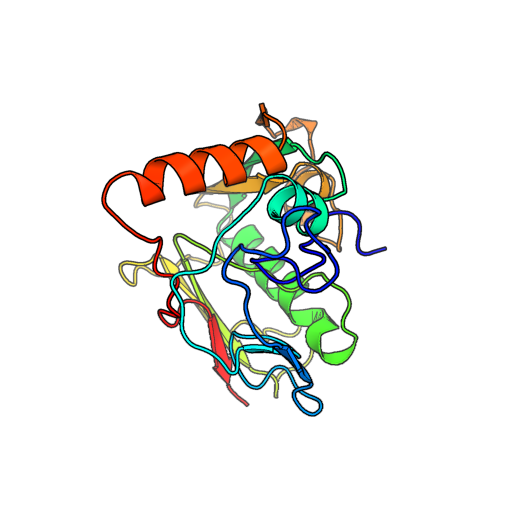5 -13.975 -11.296 1.00 92.56 176 SER A C 1
ATOM 1280 O O . SER A 1 176 ? 14.812 -14.551 -12.379 1.00 92.56 176 SER A O 1
ATOM 1282 N N . ALA A 1 177 ? 15.582 -14.132 -10.313 1.00 93.50 177 ALA A N 1
ATOM 1283 C CA . ALA A 1 177 ? 16.842 -14.862 -10.484 1.00 93.50 177 ALA A CA 1
ATOM 1284 C C . ALA A 1 177 ? 16.656 -16.335 -10.902 1.00 93.50 177 ALA A C 1
ATOM 1286 O O . ALA A 1 177 ? 17.517 -16.892 -11.578 1.00 93.50 177 ALA A O 1
ATOM 1287 N N . ASN A 1 178 ? 15.527 -16.952 -10.531 1.00 91.31 178 ASN A N 1
ATOM 1288 C CA . ASN A 1 178 ? 15.221 -18.363 -10.804 1.00 91.31 178 ASN A CA 1
ATOM 1289 C C . ASN A 1 178 ? 14.029 -18.558 -11.760 1.00 91.31 178 ASN A C 1
ATOM 1291 O O . ASN A 1 178 ? 13.469 -19.650 -11.837 1.00 91.31 178 ASN A O 1
ATOM 1295 N N . GLY A 1 179 ? 13.622 -17.509 -12.478 1.00 91.69 179 GLY A N 1
ATOM 1296 C CA . GLY A 1 179 ? 12.500 -17.545 -13.414 1.00 91.69 179 GLY A CA 1
ATOM 1297 C C . GLY A 1 179 ? 11.613 -16.301 -13.325 1.00 91.69 179 GLY A C 1
ATOM 1298 O O . GLY A 1 179 ? 11.851 -15.428 -12.499 1.00 91.69 179 GLY A O 1
ATOM 1299 N N . PRO A 1 180 ? 10.584 -16.181 -14.179 1.00 89.88 180 PRO A N 1
ATOM 1300 C CA . PRO A 1 180 ? 9.698 -15.021 -14.166 1.00 89.88 180 PRO A CA 1
ATOM 1301 C C . PRO A 1 180 ? 8.985 -14.841 -12.821 1.00 89.88 180 PRO A C 1
ATOM 1303 O O . PRO A 1 180 ? 8.449 -15.799 -12.265 1.00 89.88 180 PRO A O 1
ATOM 1306 N N . VAL A 1 181 ? 8.900 -13.596 -12.344 1.00 88.44 181 VAL A N 1
ATOM 1307 C CA . VAL A 1 181 ? 8.083 -13.255 -11.171 1.00 88.44 181 VAL A CA 1
ATOM 1308 C C . VAL A 1 181 ? 6.608 -13.462 -11.512 1.00 88.44 181 VAL A C 1
ATOM 1310 O O . VAL A 1 181 ? 6.085 -12.858 -12.451 1.00 88.44 181 VAL A O 1
ATOM 1313 N N . VAL A 1 182 ? 5.926 -14.299 -10.730 1.00 85.12 182 VAL A N 1
ATOM 1314 C CA . VAL A 1 182 ? 4.489 -14.555 -10.871 1.00 85.12 182 VAL A CA 1
ATOM 1315 C C . VAL A 1 182 ? 3.737 -13.800 -9.783 1.00 85.12 182 VAL A C 1
ATOM 1317 O O . VAL A 1 182 ? 3.769 -14.167 -8.611 1.00 85.12 182 VAL A O 1
ATOM 1320 N N . MET A 1 183 ? 3.024 -12.751 -10.186 1.00 78.94 183 MET A N 1
ATOM 1321 C CA . MET A 1 183 ? 2.121 -12.018 -9.303 1.00 78.94 183 MET A CA 1
ATOM 1322 C C . MET A 1 183 ? 0.730 -12.643 -9.380 1.00 78.94 183 MET A C 1
ATOM 1324 O O . MET A 1 183 ? 0.153 -12.758 -10.461 1.00 78.94 183 MET A O 1
ATOM 1328 N N . SER A 1 184 ? 0.185 -13.038 -8.234 1.00 80.50 184 SER A N 1
ATOM 1329 C CA . SER A 1 184 ? -1.170 -13.576 -8.122 1.00 80.50 184 SER A CA 1
ATOM 1330 C C . SER A 1 184 ? -1.922 -12.886 -6.996 1.00 80.50 184 SER A C 1
ATOM 1332 O O . SER A 1 184 ? -1.332 -12.283 -6.098 1.00 80.50 184 SER A O 1
ATOM 1334 N N . THR A 1 185 ? -3.244 -12.944 -7.071 1.00 83.88 185 THR A N 1
ATOM 1335 C CA . THR A 1 185 ? -4.109 -12.433 -6.017 1.00 83.88 185 THR A CA 1
ATOM 1336 C C . THR A 1 185 ? -4.383 -13.557 -5.034 1.00 83.88 185 THR A C 1
ATOM 1338 O O . THR A 1 185 ? -4.716 -14.671 -5.421 1.00 83.88 185 THR A O 1
ATOM 1341 N N . ASP A 1 186 ? -4.225 -13.268 -3.749 1.00 84.44 186 ASP A N 1
ATOM 1342 C CA . ASP A 1 186 ? -4.281 -14.259 -2.667 1.00 84.44 186 ASP A CA 1
ATOM 1343 C C . ASP A 1 186 ? -5.325 -13.898 -1.593 1.00 84.44 186 ASP A C 1
ATOM 1345 O O . ASP A 1 186 ? -5.290 -14.386 -0.461 1.00 84.44 186 ASP A O 1
ATOM 1349 N N . GLY A 1 187 ? -6.271 -13.023 -1.948 1.00 89.69 187 GLY A N 1
ATOM 1350 C CA . GLY A 1 187 ? -7.403 -12.663 -1.094 1.00 89.69 187 GLY A CA 1
ATOM 1351 C C . GLY A 1 187 ? -7.043 -11.793 0.114 1.00 89.69 187 GLY A C 1
ATOM 1352 O O . GLY A 1 187 ? -7.817 -11.734 1.066 1.00 89.69 187 GLY A O 1
ATOM 1353 N N . ARG A 1 188 ? -5.892 -11.100 0.104 1.00 94.88 188 ARG A N 1
ATOM 1354 C CA . ARG A 1 188 ? -5.515 -10.140 1.167 1.00 94.88 188 ARG A CA 1
ATOM 1355 C C . ARG A 1 188 ? -6.535 -9.035 1.403 1.00 94.88 188 ARG A C 1
ATOM 1357 O O . ARG A 1 188 ? -6.594 -8.481 2.494 1.00 94.88 188 ARG A O 1
ATOM 1364 N N . ILE A 1 189 ? -7.311 -8.693 0.385 1.00 95.56 189 ILE A N 1
ATOM 1365 C CA . ILE A 1 189 ? -8.330 -7.659 0.475 1.00 95.56 189 ILE A CA 1
ATOM 1366 C C . ILE A 1 189 ? -9.643 -8.260 0.005 1.00 95.56 189 ILE A C 1
ATOM 1368 O O . ILE A 1 189 ? -9.758 -8.670 -1.149 1.00 95.56 189 ILE A O 1
ATOM 1372 N N . THR A 1 190 ? -10.626 -8.297 0.898 1.00 95.12 190 THR A N 1
ATOM 1373 C CA . THR A 1 190 ? -11.977 -8.763 0.591 1.00 95.12 190 THR A CA 1
ATOM 1374 C C . THR A 1 190 ? -12.940 -7.586 0.634 1.00 95.12 190 THR A C 1
ATOM 1376 O O . THR A 1 190 ? -13.025 -6.872 1.631 1.00 95.12 190 THR A O 1
ATOM 1379 N N . ARG A 1 191 ? -13.673 -7.382 -0.459 1.00 93.31 191 ARG A N 1
ATOM 1380 C CA . ARG A 1 191 ? -14.782 -6.432 -0.533 1.00 93.31 191 ARG A CA 1
ATOM 1381 C C . ARG A 1 191 ? -16.091 -7.205 -0.408 1.00 93.31 191 ARG A C 1
ATOM 1383 O O . ARG A 1 191 ? -16.285 -8.168 -1.146 1.00 93.31 191 ARG A O 1
ATOM 1390 N N . ILE A 1 192 ? -16.976 -6.755 0.473 1.00 91.81 192 ILE A N 1
ATOM 1391 C CA . ILE A 1 192 ? -18.364 -7.222 0.575 1.00 91.81 192 ILE A CA 1
ATOM 1392 C C . ILE A 1 192 ? -19.329 -6.044 0.365 1.00 91.81 192 ILE A C 1
ATOM 1394 O O . ILE A 1 192 ? -18.918 -4.886 0.491 1.00 91.81 192 ILE A O 1
ATOM 1398 N N . GLY A 1 193 ? -20.579 -6.347 -0.006 1.00 83.62 193 GLY A N 1
ATOM 1399 C CA . GLY A 1 193 ? -21.552 -5.345 -0.478 1.00 83.62 193 GLY A CA 1
ATOM 1400 C C . GLY A 1 193 ? -21.141 -4.666 -1.787 1.00 83.62 193 GLY A C 1
ATOM 1401 O O . GLY A 1 193 ? -21.659 -3.563 -2.058 1.00 83.62 193 GLY A O 1
#

Mean predicted aligned error: 5.39 Å

pLDDT: mean 89.38, std 12.11, range [43.22, 98.69]

Radius of gyration: 17.52 Å; Cα contacts (8 Å, |Δi|>4): 333; chains: 1; bounding box: 40×34×54 Å

Sequence (193 aa):
TNGGGIRDMLPAKTFVPTNASIVRPSWSSLQSGYTTSSGPWKVTSSGPYTLTVGDVATVLPFGNTAATTTITGADVWAALENGVSQISLGAGRFPQVSGLKFTFDMSIAANSGRVTAVTLTDGTPIPKSTAVTYTLATNDFMVAGGDGYTMFGGLAKARTRDVLETVVREAIIRDSANGPVVMSTDGRITRIG

Secondary structure (DSSP, 8-state):
---SS--S-SS-SS---S-TTS----EEEPPSS--STTTTEEE-S--PPPP-HHHHHHHSTT-PEEEEEEEEHHHHHHHHHHHHHTGGGT-S-PPP-SSEEEEEETTSPTTSS-EEEEEETTS-B--S-SS-EEEEEEEHHHHTTGGG-GGG--GGG-EEEEEHHHHHHHHHHHHGGGS-------SSEEEE-